Protein AF-A0A850MGI4-F1 (afdb_monomer)

Radius of gyration: 34.17 Å; Cα contacts (8 Å, |Δi|>4): 201; chains: 1; bounding box: 87×39×90 Å

Solvent-accessible surface area (backbone atoms only — not comparable to full-atom values): 11949 Å² total; per-residue (Å²): 116,67,69,61,53,52,54,51,36,53,51,41,40,51,29,16,50,40,19,43,52,28,68,43,88,79,73,54,48,102,85,40,82,44,103,73,51,57,61,44,70,48,78,53,93,94,38,78,42,81,44,64,32,60,83,38,77,61,43,53,51,52,53,64,50,63,45,30,33,45,53,17,12,52,37,28,42,54,23,39,56,34,58,74,69,71,40,58,70,59,22,36,52,37,22,42,51,17,14,50,37,16,46,50,33,38,52,51,50,50,53,51,53,50,50,50,59,71,72,64,52,93,66,73,76,83,58,64,68,31,48,52,38,28,36,57,35,17,52,50,42,29,51,49,31,66,64,62,64,81,59,70,76,72,73,70,70,84,74,68,78,75,68,83,73,72,86,74,82,80,89,76,71,75,76,79,74,80,77,87,55,62,73,40,64,40,94,87,78,65,49,80,41,53,65,84,51,66,48,40,90,86,79,68,49,72,117

Mean predicted aligned error: 15.97 Å

Sequence (207 aa):
MEIHKKTFFTLVLICSILIILSQNFGAQGWFVSDFFDWSTYITQDFRRVWVCWQDSFFGIIVPFLAYFPIIAGVLGVISAFTVFNENEQIAKRTFKIAGLLAVLAFATFLVSGAFFGIISSELALPNLPGGYFCLIPGIIILILGIAIQKPEYAKGHAREDKEYFAIGGEERRPAPAAATGRMMECPNCGKVVSADQLFCEDCGQFF

Structure (mmCIF, N/CA/C/O backbone):
data_AF-A0A850MGI4-F1
#
_entry.id   AF-A0A850MGI4-F1
#
loop_
_atom_site.group_PDB
_atom_site.id
_atom_site.type_symbol
_atom_site.label_atom_id
_atom_site.label_alt_id
_atom_site.label_comp_id
_atom_site.label_asym_id
_atom_site.label_entity_id
_atom_site.label_seq_id
_atom_site.pdbx_PDB_ins_code
_atom_site.Cartn_x
_atom_site.Cartn_y
_atom_site.Cartn_z
_atom_site.occupancy
_atom_site.B_iso_or_equiv
_atom_site.auth_seq_id
_atom_site.auth_comp_id
_atom_site.auth_asym_id
_atom_site.auth_atom_id
_atom_site.pdbx_PDB_model_num
ATOM 1 N N . MET A 1 1 ? -11.964 -10.863 19.990 1.00 59.50 1 MET A N 1
ATOM 2 C CA . MET A 1 1 ? -11.752 -9.663 19.142 1.00 59.50 1 MET A CA 1
ATOM 3 C C . MET A 1 1 ? -10.274 -9.265 19.031 1.00 59.50 1 MET A C 1
ATOM 5 O O . MET A 1 1 ? -9.843 -8.893 17.949 1.00 59.50 1 MET A O 1
ATOM 9 N N . GLU A 1 2 ? -9.476 -9.386 20.097 1.00 69.94 2 GLU A N 1
ATOM 10 C CA . GLU A 1 2 ? -8.042 -9.029 20.098 1.00 69.94 2 GLU A CA 1
ATOM 11 C C . GLU A 1 2 ? -7.166 -9.832 19.119 1.00 69.94 2 GLU A C 1
ATOM 13 O O . GLU A 1 2 ? -6.299 -9.263 18.460 1.00 69.94 2 GLU A O 1
ATOM 18 N N . ILE A 1 3 ? -7.410 -11.141 18.982 1.00 69.75 3 ILE A N 1
ATOM 19 C CA . ILE A 1 3 ? -6.619 -12.022 18.103 1.00 69.75 3 ILE A CA 1
ATOM 20 C C . ILE A 1 3 ? -6.732 -11.572 16.636 1.00 69.75 3 ILE A C 1
ATOM 22 O O . ILE A 1 3 ? -5.720 -11.441 15.955 1.00 69.75 3 ILE A O 1
ATOM 26 N N . HIS A 1 4 ? -7.937 -11.212 16.180 1.00 80.94 4 HIS A N 1
ATOM 27 C CA . HIS A 1 4 ? -8.147 -10.695 14.824 1.00 80.94 4 HIS A CA 1
ATOM 28 C C . HIS A 1 4 ? -7.458 -9.346 14.584 1.00 80.94 4 HIS A C 1
ATOM 30 O O . HIS A 1 4 ? -6.952 -9.124 13.486 1.00 80.94 4 HIS A O 1
ATOM 36 N N . LYS A 1 5 ? -7.373 -8.469 15.599 1.00 80.31 5 LYS A N 1
ATOM 37 C CA . LYS A 1 5 ? -6.643 -7.193 15.487 1.00 80.31 5 LYS A CA 1
ATOM 38 C C . LYS A 1 5 ? -5.143 -7.423 15.281 1.00 80.31 5 LYS A C 1
ATOM 40 O O . LYS A 1 5 ? -4.548 -6.781 14.420 1.00 80.31 5 LYS A O 1
ATOM 45 N N . LYS A 1 6 ? -4.548 -8.369 16.020 1.00 82.62 6 LYS A N 1
ATOM 46 C CA . LYS A 1 6 ? -3.121 -8.715 15.892 1.00 82.62 6 LYS A CA 1
ATOM 47 C C . LYS A 1 6 ? -2.812 -9.306 14.516 1.00 82.62 6 LYS A C 1
ATOM 49 O O . LYS A 1 6 ? -1.915 -8.809 13.846 1.00 82.62 6 LYS A O 1
ATOM 54 N N . THR A 1 7 ? -3.596 -10.283 14.051 1.00 85.00 7 THR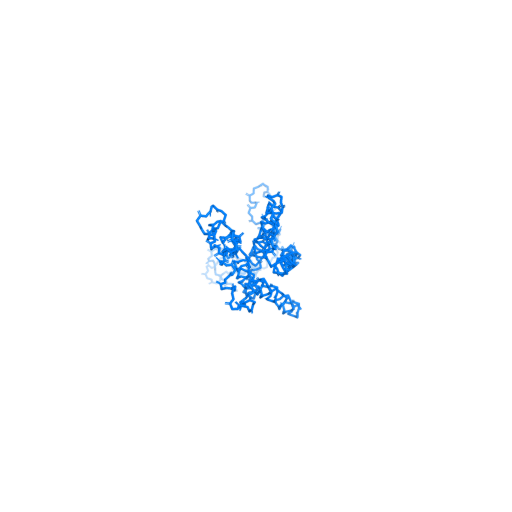 A N 1
ATOM 55 C CA . THR A 1 7 ? -3.411 -10.877 12.714 1.00 85.00 7 THR A CA 1
ATOM 56 C C . THR A 1 7 ? -3.563 -9.840 11.600 1.00 85.00 7 THR A C 1
ATOM 58 O O . THR A 1 7 ? -2.745 -9.806 10.682 1.00 85.00 7 THR A O 1
ATOM 61 N N . PHE A 1 8 ? -4.568 -8.964 11.696 1.00 82.75 8 PHE A N 1
ATOM 62 C CA . PHE A 1 8 ? -4.781 -7.884 10.734 1.00 82.75 8 PHE A CA 1
ATOM 63 C C . PHE A 1 8 ? -3.589 -6.919 10.688 1.00 82.75 8 PHE A C 1
ATOM 65 O O . PHE A 1 8 ? -3.068 -6.632 9.611 1.00 82.75 8 PHE A O 1
ATOM 72 N N . PHE A 1 9 ? -3.117 -6.466 11.854 1.00 85.00 9 PHE A N 1
ATOM 73 C CA . PHE A 1 9 ? -1.952 -5.592 11.959 1.00 85.00 9 PHE A CA 1
ATOM 74 C C . PHE A 1 9 ? -0.701 -6.226 11.345 1.00 85.00 9 PHE A C 1
ATOM 76 O O . PHE A 1 9 ? -0.045 -5.602 10.513 1.00 85.00 9 PHE A O 1
ATOM 83 N N . THR A 1 10 ? -0.393 -7.473 11.714 1.00 86.62 10 THR A N 1
ATOM 84 C CA . THR A 1 10 ? 0.774 -8.192 11.191 1.00 86.62 10 THR A CA 1
ATOM 85 C C . THR A 1 10 ? 0.714 -8.309 9.672 1.00 86.62 10 THR A C 1
ATOM 87 O O . THR A 1 10 ? 1.716 -8.076 9.002 1.00 86.62 10 THR A O 1
ATOM 90 N N . LEU A 1 11 ? -0.459 -8.610 9.114 1.00 87.44 11 LEU A N 1
ATOM 91 C CA . LEU A 1 11 ? -0.624 -8.765 7.673 1.00 87.44 11 LEU A CA 1
ATOM 92 C C . LEU A 1 11 ? -0.432 -7.440 6.924 1.00 87.44 11 LEU A C 1
ATOM 94 O O . LEU A 1 11 ? 0.291 -7.401 5.929 1.00 87.44 11 LEU A O 1
ATOM 98 N N . VAL A 1 12 ? -1.009 -6.347 7.426 1.00 81.50 12 VAL A N 1
ATOM 99 C CA . VAL A 1 12 ? -0.799 -4.999 6.875 1.00 81.50 12 VAL A CA 1
ATOM 100 C C . VAL A 1 12 ? 0.669 -4.583 6.962 1.00 81.50 12 VAL A C 1
ATOM 102 O O . VAL A 1 12 ? 1.206 -4.027 6.002 1.00 81.50 12 VAL A O 1
ATOM 105 N N . LEU A 1 13 ? 1.319 -4.841 8.097 1.00 86.62 13 LEU A N 1
ATOM 106 C CA . LEU A 1 13 ? 2.719 -4.491 8.314 1.00 86.62 13 LEU A CA 1
ATOM 107 C C . LEU A 1 13 ? 3.623 -5.244 7.334 1.00 86.62 13 LEU A C 1
ATOM 109 O O . LEU A 1 13 ? 4.446 -4.621 6.670 1.00 86.62 13 LEU A O 1
ATOM 113 N N . ILE A 1 14 ? 3.417 -6.556 7.182 1.00 87.50 14 ILE A N 1
ATOM 114 C CA . ILE A 1 14 ? 4.136 -7.374 6.199 1.00 87.50 14 ILE A CA 1
ATOM 115 C C . ILE A 1 14 ? 3.894 -6.836 4.788 1.00 87.50 14 ILE A C 1
ATOM 117 O O . ILE A 1 14 ? 4.855 -6.628 4.056 1.00 87.50 14 ILE A O 1
ATOM 121 N N . CYS A 1 15 ? 2.644 -6.545 4.413 1.00 80.19 15 CYS A N 1
ATOM 122 C CA . CYS A 1 15 ? 2.335 -5.984 3.096 1.00 80.19 15 CYS A CA 1
ATOM 123 C C . CYS A 1 15 ? 3.057 -4.652 2.858 1.00 80.19 15 CYS A C 1
ATOM 125 O O . CYS A 1 15 ? 3.620 -4.438 1.791 1.00 80.19 15 CYS A O 1
ATOM 127 N N . SER A 1 16 ? 3.096 -3.782 3.865 1.00 79.06 16 SER A N 1
ATOM 128 C CA . SER A 1 16 ? 3.764 -2.481 3.784 1.00 79.06 16 SER A CA 1
ATOM 129 C C . SER A 1 16 ? 5.282 -2.628 3.653 1.00 79.06 16 SER A C 1
ATOM 131 O O . SER A 1 16 ? 5.896 -1.956 2.829 1.00 79.06 16 SER A O 1
ATOM 133 N N . ILE A 1 17 ? 5.883 -3.552 4.409 1.00 81.62 17 ILE A N 1
ATOM 134 C CA . ILE A 1 17 ? 7.308 -3.887 4.303 1.00 81.62 17 ILE A CA 1
ATOM 135 C C . ILE A 1 17 ? 7.616 -4.465 2.921 1.00 81.62 17 ILE A C 1
ATOM 137 O O . ILE A 1 17 ? 8.595 -4.054 2.314 1.00 81.62 17 ILE A O 1
ATOM 141 N N . LEU A 1 18 ? 6.780 -5.358 2.386 1.00 79.31 18 LEU A N 1
ATOM 142 C CA . LEU A 1 18 ? 6.960 -5.911 1.040 1.00 79.31 18 LEU A CA 1
ATOM 143 C C . LEU A 1 18 ? 6.880 -4.828 -0.044 1.00 79.31 18 LEU A C 1
ATOM 145 O O . LEU A 1 18 ? 7.687 -4.848 -0.969 1.00 79.31 18 LEU A O 1
ATOM 149 N N . ILE A 1 19 ? 5.980 -3.848 0.096 1.00 75.38 19 ILE A N 1
ATOM 150 C CA . ILE A 1 19 ? 5.916 -2.692 -0.813 1.00 75.38 19 ILE A CA 1
ATOM 151 C C . ILE A 1 19 ? 7.205 -1.867 -0.723 1.00 75.38 19 ILE A C 1
ATOM 153 O O . ILE A 1 19 ? 7.747 -1.482 -1.754 1.00 75.38 19 ILE A O 1
ATOM 157 N N . ILE A 1 20 ? 7.739 -1.624 0.477 1.00 77.19 20 ILE A N 1
ATOM 158 C CA . ILE A 1 20 ? 9.005 -0.892 0.649 1.00 77.19 20 ILE A CA 1
ATOM 159 C C . ILE A 1 20 ? 10.176 -1.693 0.059 1.00 77.19 20 ILE A C 1
ATOM 161 O O . ILE A 1 20 ? 10.982 -1.155 -0.695 1.00 77.19 20 ILE A O 1
ATOM 165 N N . LEU A 1 21 ? 10.247 -2.995 0.344 1.00 75.19 21 LEU A N 1
ATOM 166 C CA . LEU A 1 21 ? 11.292 -3.892 -0.151 1.00 75.19 21 LEU A CA 1
ATOM 167 C C . LEU A 1 21 ? 11.189 -4.164 -1.655 1.00 75.19 21 LEU A C 1
ATOM 169 O O . LEU A 1 21 ? 12.190 -4.548 -2.255 1.00 75.19 21 LEU A O 1
ATOM 173 N N . SER A 1 22 ? 10.035 -3.916 -2.286 1.00 68.25 22 SER A N 1
ATOM 174 C CA . SER A 1 22 ? 9.885 -3.976 -3.749 1.00 68.25 22 SER A CA 1
ATOM 175 C C . SER A 1 22 ? 10.847 -3.031 -4.479 1.00 68.25 22 SER A C 1
ATOM 177 O O . SER A 1 22 ? 11.229 -3.297 -5.618 1.00 68.25 22 SER A O 1
ATOM 179 N N . GLN A 1 23 ? 11.299 -1.976 -3.790 1.00 66.69 23 GLN A N 1
ATOM 180 C CA . GLN A 1 23 ? 12.313 -1.034 -4.269 1.00 66.69 23 GLN A CA 1
ATOM 181 C C . GLN A 1 23 ? 13.739 -1.598 -4.219 1.00 66.69 23 GLN A C 1
ATOM 183 O O . GLN A 1 23 ? 14.678 -0.942 -4.648 1.00 66.69 23 GLN A O 1
ATOM 188 N N . ASN A 1 24 ? 13.890 -2.837 -3.745 1.00 57.69 24 ASN A N 1
ATOM 189 C CA . ASN A 1 24 ? 15.056 -3.686 -3.923 1.00 57.69 24 ASN A CA 1
ATOM 190 C C . ASN A 1 24 ? 16.388 -3.020 -3.533 1.00 57.69 24 ASN A C 1
ATOM 192 O O . ASN A 1 24 ? 17.294 -2.888 -4.350 1.00 57.69 24 ASN A O 1
ATOM 196 N N . PHE A 1 25 ? 16.538 -2.672 -2.250 1.00 52.44 25 PHE A N 1
ATOM 197 C CA . PHE A 1 25 ? 17.812 -2.192 -1.687 1.00 52.44 25 PHE A CA 1
ATOM 198 C C . PHE A 1 25 ? 18.980 -3.188 -1.872 1.00 52.44 25 PHE A C 1
ATOM 200 O O . PHE A 1 25 ? 20.133 -2.789 -1.773 1.00 52.44 25 PHE A O 1
ATOM 207 N N . GLY A 1 26 ? 18.700 -4.478 -2.121 1.00 42.41 26 GLY A N 1
ATOM 208 C CA . GLY A 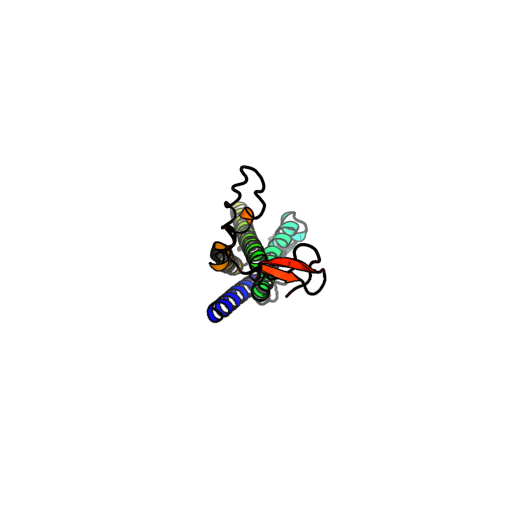1 26 ? 19.700 -5.555 -2.174 1.00 42.41 26 GLY A CA 1
ATOM 209 C C . GLY A 1 26 ? 20.087 -6.058 -3.570 1.00 42.41 26 GLY A C 1
ATOM 210 O O . GLY A 1 26 ? 21.114 -6.717 -3.692 1.00 42.41 26 GLY A O 1
ATOM 211 N N . ALA A 1 27 ? 19.330 -5.744 -4.629 1.00 42.62 27 ALA A N 1
ATOM 212 C CA . ALA A 1 27 ? 19.734 -6.038 -6.014 1.00 42.62 27 ALA A CA 1
ATOM 213 C C . ALA A 1 27 ? 20.575 -4.914 -6.639 1.00 42.62 27 ALA A C 1
ATOM 215 O O . ALA A 1 27 ? 20.622 -4.763 -7.860 1.00 42.62 27 ALA A O 1
ATOM 216 N N . GLN A 1 28 ? 21.262 -4.148 -5.792 1.00 45.84 28 GLN A N 1
ATOM 217 C CA . GLN A 1 28 ? 22.368 -3.281 -6.173 1.00 45.84 28 GLN A CA 1
ATOM 218 C C . GLN A 1 28 ? 23.559 -4.168 -6.568 1.00 45.84 28 GLN A C 1
ATOM 220 O O . GLN A 1 28 ? 24.481 -4.409 -5.790 1.00 45.84 28 GLN A O 1
ATOM 225 N N . GLY A 1 29 ? 23.529 -4.735 -7.776 1.00 40.84 29 GLY A N 1
ATOM 226 C CA . GLY A 1 29 ? 24.752 -5.259 -8.384 1.00 40.84 29 GLY A CA 1
ATOM 227 C C . GLY A 1 29 ? 25.785 -4.131 -8.506 1.00 40.84 29 GLY A C 1
ATOM 228 O O . GLY A 1 29 ? 25.411 -2.963 -8.555 1.00 40.84 29 GLY A O 1
ATOM 229 N N . TRP A 1 30 ? 27.077 -4.459 -8.622 1.00 42.75 30 TRP A N 1
ATOM 230 C CA . TRP A 1 30 ? 28.178 -3.478 -8.749 1.00 42.75 30 TRP A CA 1
ATOM 231 C C . TRP A 1 30 ? 28.028 -2.459 -9.903 1.00 42.75 30 TRP A C 1
ATOM 233 O O . TRP A 1 30 ? 28.817 -1.527 -9.994 1.00 42.75 30 TRP A O 1
ATOM 243 N N . PHE A 1 31 ? 27.029 -2.630 -10.775 1.00 40.16 31 PHE A N 1
ATOM 244 C CA . PHE A 1 31 ? 26.732 -1.777 -11.928 1.00 40.16 31 PHE A CA 1
ATOM 245 C C . PHE A 1 31 ? 25.281 -1.268 -11.976 1.00 40.16 31 PHE A C 1
ATOM 247 O O . PHE A 1 31 ? 24.880 -0.706 -12.987 1.00 40.16 31 PHE A O 1
ATOM 254 N N . VAL A 1 32 ? 24.482 -1.490 -10.927 1.00 40.44 32 VAL A N 1
ATOM 255 C CA . VAL A 1 32 ? 23.119 -0.944 -10.806 1.00 40.44 32 VAL A CA 1
ATOM 256 C C . VAL A 1 32 ? 23.063 -0.162 -9.501 1.00 40.44 32 VAL A C 1
ATOM 258 O O . VAL A 1 32 ? 22.438 -0.562 -8.518 1.00 40.44 32 VAL A O 1
ATOM 261 N N . SER A 1 33 ? 23.813 0.933 -9.472 1.00 36.25 33 SER A N 1
ATOM 262 C CA . SER A 1 33 ? 23.814 1.914 -8.393 1.00 36.25 33 SER A CA 1
ATOM 263 C C . SER A 1 33 ? 22.612 2.838 -8.528 1.00 36.25 33 SER A C 1
ATOM 265 O O . SER A 1 33 ? 22.798 4.021 -8.724 1.00 36.25 33 SER A O 1
ATOM 267 N N . ASP A 1 34 ? 21.409 2.263 -8.462 1.00 42.44 34 ASP A N 1
ATOM 268 C CA . ASP A 1 34 ? 20.121 2.882 -8.124 1.00 42.44 34 ASP A CA 1
ATOM 269 C C . ASP A 1 34 ? 19.003 2.406 -9.060 1.00 42.44 34 ASP A C 1
ATOM 271 O O . ASP A 1 34 ? 19.132 2.360 -10.278 1.00 42.44 34 ASP A O 1
ATOM 275 N N . PHE A 1 35 ? 17.813 2.194 -8.495 1.00 41.47 35 PHE A N 1
ATOM 276 C CA . PHE A 1 35 ? 16.551 2.231 -9.253 1.00 41.47 35 PHE A CA 1
ATOM 277 C C . PHE A 1 35 ? 16.344 3.599 -9.967 1.00 41.47 35 PHE A C 1
ATOM 279 O O . PHE A 1 35 ? 15.447 3.769 -10.790 1.00 41.47 35 PHE A O 1
ATOM 286 N N . PHE A 1 36 ? 17.199 4.575 -9.642 1.00 44.28 36 PHE A N 1
ATOM 287 C CA . PHE A 1 36 ? 17.325 5.925 -10.185 1.00 44.28 36 PHE A CA 1
ATOM 288 C C . PHE A 1 36 ? 18.530 6.118 -11.116 1.00 44.28 36 PHE A C 1
ATOM 290 O O . PHE A 1 36 ? 18.664 7.199 -11.694 1.00 44.28 36 PHE A O 1
ATOM 297 N N . ASP A 1 37 ? 19.361 5.097 -11.324 1.00 48.31 37 ASP A N 1
ATOM 298 C CA . ASP A 1 37 ? 20.461 5.147 -12.283 1.00 48.31 37 ASP A CA 1
ATOM 299 C C . ASP A 1 37 ? 19.928 4.651 -13.624 1.00 48.31 37 ASP A C 1
ATOM 301 O O . ASP A 1 37 ? 20.149 3.527 -14.069 1.00 48.31 37 ASP A O 1
ATOM 305 N N . TRP A 1 38 ? 19.140 5.512 -14.270 1.00 55.16 38 TRP A N 1
ATOM 306 C CA . TRP A 1 38 ? 18.640 5.309 -15.635 1.00 55.16 38 TRP A CA 1
ATOM 307 C C . TRP A 1 38 ? 19.750 5.564 -16.667 1.00 55.16 38 TRP A C 1
ATOM 309 O O . TRP A 1 38 ? 19.492 5.964 -17.805 1.00 55.16 38 TRP A O 1
ATOM 319 N N . SER A 1 39 ? 21.008 5.385 -16.268 1.00 49.56 39 SER A N 1
ATOM 320 C CA . SER A 1 39 ? 22.145 5.411 -17.162 1.00 49.56 39 SER A CA 1
ATOM 321 C C . SER A 1 39 ? 22.185 4.068 -17.895 1.00 49.56 39 SER A C 1
ATOM 323 O O . SER A 1 39 ? 22.554 3.021 -17.371 1.00 49.56 39 SER A O 1
ATOM 325 N N . THR A 1 40 ? 21.718 4.079 -19.141 1.00 54.25 40 THR A N 1
ATOM 326 C CA . THR A 1 40 ? 21.860 2.928 -20.035 1.00 54.25 40 THR A CA 1
ATOM 327 C C . THR A 1 40 ? 23.047 3.168 -20.956 1.00 54.25 40 THR A C 1
ATOM 329 O O . THR A 1 40 ? 23.365 4.308 -21.310 1.00 54.25 40 THR A O 1
ATOM 332 N N . TYR A 1 41 ? 23.734 2.098 -21.338 1.00 57.75 41 TYR A N 1
ATOM 333 C CA . TYR A 1 41 ? 24.750 2.175 -22.375 1.00 57.75 41 TYR A CA 1
ATOM 334 C C . TYR A 1 41 ? 24.093 1.882 -23.717 1.00 57.75 41 TYR A C 1
ATOM 336 O O . TYR A 1 41 ? 23.469 0.839 -23.905 1.00 57.75 41 TYR A O 1
ATOM 344 N N . ILE A 1 42 ? 24.276 2.786 -24.673 1.00 59.12 42 ILE A N 1
ATOM 345 C CA . ILE A 1 42 ? 24.028 2.465 -26.075 1.00 59.12 42 ILE A CA 1
ATOM 346 C C . ILE A 1 42 ? 25.373 2.054 -26.669 1.00 59.12 42 ILE A C 1
ATOM 348 O O . ILE A 1 42 ? 26.380 2.757 -26.531 1.00 59.12 42 ILE A O 1
ATOM 352 N N . THR A 1 43 ? 25.410 0.876 -27.287 1.00 55.28 43 THR A N 1
ATOM 353 C CA . THR A 1 43 ? 26.582 0.432 -28.044 1.00 55.28 43 THR A CA 1
ATOM 354 C C . THR A 1 43 ? 26.531 1.098 -29.409 1.00 55.28 43 THR A C 1
ATOM 356 O O . THR A 1 43 ? 25.723 0.716 -30.251 1.00 55.28 43 THR A O 1
ATOM 359 N N . GLN A 1 44 ? 27.377 2.101 -29.623 1.00 70.44 44 GLN A N 1
ATOM 360 C CA . GLN A 1 44 ? 27.498 2.791 -30.904 1.00 70.44 44 GLN A CA 1
ATOM 361 C C . GLN A 1 44 ? 28.937 2.617 -31.397 1.00 70.44 44 GLN A C 1
ATOM 363 O O . GLN A 1 44 ? 29.884 2.977 -30.699 1.00 70.44 44 GLN A O 1
ATOM 368 N N . ASP A 1 45 ? 29.112 1.981 -32.558 1.00 76.75 45 ASP A N 1
ATOM 369 C CA . ASP A 1 45 ? 30.421 1.736 -33.186 1.00 76.75 45 ASP A CA 1
ATOM 370 C C . ASP A 1 45 ? 31.469 1.099 -32.249 1.00 76.75 45 ASP A C 1
ATOM 372 O O . ASP A 1 45 ? 32.600 1.571 -32.125 1.00 76.75 45 ASP A O 1
ATOM 376 N N . PHE A 1 46 ? 31.088 0.025 -31.546 1.00 80.19 46 PHE A N 1
ATOM 377 C CA . PHE A 1 46 ? 31.925 -0.693 -30.563 1.00 80.19 46 PHE A CA 1
ATOM 378 C C . PHE A 1 46 ? 32.375 0.134 -29.345 1.00 80.19 46 PHE A C 1
ATOM 380 O O . PHE A 1 46 ? 33.091 -0.383 -28.482 1.00 80.19 46 PHE A O 1
ATOM 387 N N . ARG A 1 47 ? 31.929 1.388 -29.210 1.00 66.19 47 ARG A N 1
ATOM 388 C CA . ARG A 1 47 ? 32.080 2.174 -27.983 1.00 66.19 47 ARG A CA 1
ATOM 389 C C . ARG A 1 47 ? 30.790 2.109 -27.178 1.00 66.19 47 ARG A C 1
ATOM 391 O O . ARG A 1 47 ? 29.692 2.268 -27.703 1.00 66.19 47 ARG A O 1
ATOM 398 N N . ARG A 1 48 ? 30.931 1.882 -25.872 1.00 67.44 48 ARG A N 1
ATOM 399 C CA . ARG A 1 48 ? 29.831 2.085 -24.927 1.00 67.44 48 ARG A CA 1
ATOM 400 C C . ARG A 1 48 ? 29.753 3.575 -24.637 1.00 67.44 48 ARG A C 1
ATOM 402 O O . ARG A 1 48 ? 30.674 4.122 -24.031 1.00 67.44 48 ARG A O 1
ATOM 409 N N . VAL A 1 49 ? 28.692 4.218 -25.110 1.00 70.69 49 VAL A N 1
ATOM 410 C CA . VAL A 1 49 ? 28.402 5.617 -24.797 1.00 70.69 49 VAL A CA 1
ATOM 411 C C . VAL A 1 49 ? 27.370 5.632 -23.679 1.00 70.69 49 VAL A C 1
ATOM 413 O O . VAL A 1 49 ? 26.332 4.975 -23.773 1.00 70.69 49 VAL A O 1
ATOM 416 N N . TRP A 1 50 ? 27.685 6.353 -22.607 1.00 62.19 50 TRP A N 1
ATOM 417 C CA . TRP A 1 50 ? 26.754 6.582 -21.512 1.00 62.19 50 TRP A CA 1
ATOM 418 C C . TRP A 1 50 ? 25.670 7.539 -21.982 1.00 62.19 50 TRP A C 1
ATOM 420 O O . TRP A 1 50 ? 25.963 8.681 -22.338 1.00 62.19 50 TRP A O 1
ATOM 430 N N . VAL A 1 51 ? 24.425 7.074 -21.984 1.00 61.47 51 VAL A N 1
ATOM 431 C CA . VAL A 1 51 ? 23.270 7.932 -22.230 1.00 61.47 51 VAL A CA 1
ATOM 432 C C . VAL A 1 51 ? 22.560 8.098 -20.900 1.00 61.47 51 VAL A C 1
ATOM 434 O O . VAL A 1 51 ? 21.922 7.173 -20.395 1.00 61.47 51 VAL A O 1
ATOM 437 N N . CYS A 1 52 ? 22.731 9.274 -20.297 1.00 60.25 52 CYS A N 1
ATOM 438 C CA . CYS A 1 52 ? 22.033 9.607 -19.070 1.00 60.25 52 CYS A CA 1
ATOM 439 C C . CYS A 1 52 ? 20.595 9.985 -19.421 1.00 60.25 52 CYS A C 1
ATOM 441 O O . CYS A 1 52 ? 20.352 11.010 -20.057 1.00 60.25 52 CYS A O 1
ATOM 443 N N . TRP A 1 53 ? 19.628 9.163 -19.015 1.00 60.59 53 TRP A N 1
ATOM 444 C CA . TRP A 1 53 ? 18.222 9.509 -19.212 1.00 60.59 53 TRP A CA 1
ATOM 445 C C . TRP A 1 53 ? 17.758 10.642 -18.294 1.00 60.59 53 TRP A C 1
ATOM 447 O O . TRP A 1 53 ? 16.686 11.178 -18.562 1.00 60.59 53 TRP A O 1
ATOM 457 N N . GLN A 1 54 ? 18.532 11.045 -17.273 1.00 58.03 54 GLN A N 1
ATOM 458 C CA . GLN A 1 54 ? 18.156 12.114 -16.329 1.00 58.03 54 GLN A CA 1
ATOM 459 C C . GLN A 1 54 ? 17.794 13.438 -17.013 1.00 58.03 54 GLN A C 1
ATOM 461 O O . GLN A 1 54 ? 16.919 14.139 -16.517 1.00 58.03 54 GLN A O 1
ATOM 466 N N . ASP A 1 55 ? 18.394 13.746 -18.164 1.00 56.56 55 ASP A N 1
ATOM 467 C CA . ASP A 1 55 ? 18.106 14.986 -18.899 1.00 56.56 55 ASP A CA 1
ATOM 468 C C . ASP A 1 55 ? 16.852 14.885 -19.785 1.00 56.56 55 ASP A C 1
ATOM 470 O O . ASP A 1 55 ? 16.377 15.876 -20.342 1.00 56.56 55 ASP A O 1
ATOM 474 N N . SER A 1 56 ? 16.285 13.685 -19.927 1.00 66.56 56 SER A N 1
ATOM 475 C CA . SER A 1 56 ? 15.029 13.484 -20.641 1.00 66.56 56 SER A 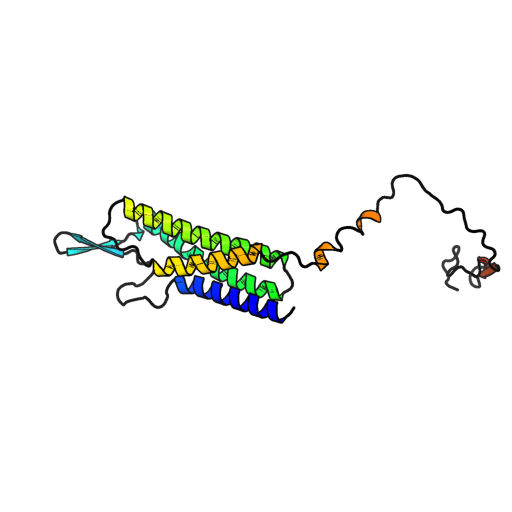CA 1
ATOM 476 C C . SER A 1 56 ? 13.834 13.740 -19.721 1.00 66.56 56 SER A C 1
ATOM 478 O O . SER A 1 56 ? 13.861 13.447 -18.526 1.00 66.56 56 SER A O 1
ATOM 480 N N . PHE A 1 57 ? 12.722 14.197 -20.302 1.00 69.00 57 PHE A N 1
ATOM 481 C CA . PHE A 1 57 ? 11.432 14.319 -19.609 1.00 69.00 57 PHE A CA 1
ATOM 482 C C . PHE A 1 57 ? 11.065 13.049 -18.815 1.00 69.00 57 PHE A C 1
ATOM 484 O O . PHE A 1 57 ? 10.559 13.124 -17.695 1.00 69.00 57 PHE A O 1
ATOM 491 N N . PHE A 1 58 ? 11.385 11.874 -19.366 1.00 63.94 58 PHE A N 1
ATOM 492 C CA . PHE A 1 58 ? 11.139 10.584 -18.728 1.00 63.94 58 PHE A CA 1
ATOM 493 C C . PHE A 1 58 ? 12.072 10.317 -17.543 1.00 63.94 58 PHE A C 1
ATOM 495 O O . PHE A 1 58 ? 11.602 9.846 -16.510 1.00 63.94 58 PHE A O 1
ATOM 502 N N . GLY A 1 59 ? 13.353 10.673 -17.634 1.00 61.88 59 GLY A N 1
ATOM 503 C CA . GLY A 1 59 ? 14.287 10.524 -16.516 1.00 61.88 59 GLY A CA 1
ATOM 504 C C . GLY A 1 59 ? 14.050 11.494 -15.365 1.00 61.88 59 GLY A C 1
ATOM 505 O O . GLY A 1 59 ? 14.603 11.276 -14.298 1.00 61.88 59 GLY A O 1
ATOM 506 N N . ILE A 1 60 ? 13.199 12.509 -15.531 1.00 64.31 60 ILE A N 1
ATOM 507 C CA . ILE A 1 60 ? 12.728 13.354 -14.422 1.00 64.31 60 ILE A CA 1
ATOM 508 C C . ILE A 1 60 ? 11.442 12.777 -13.814 1.00 64.31 60 ILE A C 1
ATOM 510 O O . ILE A 1 60 ? 11.302 12.695 -12.594 1.00 64.31 60 ILE A O 1
ATOM 514 N N . ILE A 1 61 ? 10.489 12.351 -14.647 1.00 69.56 61 ILE A N 1
ATOM 515 C CA . ILE A 1 61 ? 9.149 11.948 -14.192 1.00 69.56 61 ILE A CA 1
ATOM 516 C C . ILE A 1 61 ? 9.114 10.535 -13.612 1.00 69.56 61 ILE A C 1
ATOM 518 O O . ILE A 1 61 ? 8.446 10.299 -12.603 1.00 69.56 61 ILE A O 1
ATOM 522 N N . VAL A 1 62 ? 9.822 9.587 -14.221 1.00 67.44 62 VAL A N 1
ATOM 523 C CA . VAL A 1 62 ? 9.774 8.185 -13.795 1.00 67.44 62 VAL A CA 1
ATOM 524 C C . VAL A 1 62 ? 10.383 7.980 -12.396 1.00 67.44 62 VAL A C 1
ATOM 526 O O . VAL A 1 62 ? 9.769 7.269 -11.599 1.00 67.44 62 VAL A O 1
ATOM 529 N N . PRO A 1 63 ? 11.474 8.671 -12.009 1.00 63.09 63 PRO A N 1
ATOM 530 C CA . PRO A 1 63 ? 11.918 8.757 -10.618 1.00 63.09 63 PRO A CA 1
ATOM 531 C C . PRO A 1 63 ? 10.846 9.203 -9.628 1.00 63.09 63 PRO A C 1
ATOM 533 O O . PRO A 1 63 ? 10.638 8.557 -8.603 1.00 63.09 63 PRO A O 1
ATOM 536 N N . PHE A 1 64 ? 10.118 10.278 -9.935 1.00 67.69 64 PHE A N 1
ATOM 537 C CA . PHE A 1 64 ? 9.036 10.746 -9.069 1.00 67.69 64 PHE A CA 1
ATOM 538 C C . PHE A 1 64 ? 7.971 9.665 -8.861 1.00 67.69 64 PHE A C 1
ATOM 540 O O . PHE A 1 64 ? 7.475 9.478 -7.749 1.00 67.69 64 PHE A O 1
ATOM 547 N N . LEU A 1 65 ? 7.671 8.909 -9.916 1.00 68.19 65 LEU A N 1
ATOM 548 C CA . LEU A 1 65 ? 6.723 7.799 -9.891 1.00 68.19 65 LEU A CA 1
ATOM 549 C C . LEU A 1 65 ? 7.248 6.583 -9.106 1.00 68.19 65 LEU A C 1
ATOM 551 O O . LEU A 1 65 ? 6.467 5.888 -8.454 1.00 68.19 65 LEU A O 1
ATOM 555 N N . ALA A 1 66 ? 8.565 6.372 -9.087 1.00 65.50 66 ALA A N 1
ATOM 556 C CA . ALA A 1 66 ? 9.226 5.329 -8.305 1.00 65.50 66 ALA A CA 1
ATOM 557 C C . ALA A 1 66 ? 9.153 5.551 -6.783 1.00 65.50 66 ALA A C 1
ATOM 559 O O . ALA A 1 66 ? 9.286 4.598 -6.020 1.00 65.50 66 ALA A O 1
ATOM 560 N N . TYR A 1 67 ? 8.877 6.773 -6.311 1.00 74.50 67 TYR A N 1
ATOM 561 C CA . TYR A 1 67 ? 8.668 7.028 -4.878 1.00 74.50 67 TYR A CA 1
ATOM 562 C C . TYR A 1 67 ? 7.264 6.657 -4.387 1.00 74.50 67 TYR A C 1
ATOM 564 O O . TYR A 1 67 ? 7.066 6.494 -3.180 1.00 74.50 67 TYR A O 1
ATOM 572 N N . PHE A 1 68 ? 6.281 6.486 -5.278 1.00 77.75 68 PHE A N 1
ATOM 573 C CA . PHE A 1 68 ? 4.906 6.168 -4.875 1.00 77.75 68 PHE A CA 1
ATOM 574 C C . PHE A 1 68 ? 4.781 4.864 -4.072 1.00 77.75 68 PHE A C 1
ATOM 576 O O . PHE A 1 68 ? 4.054 4.880 -3.079 1.00 77.75 68 PHE A O 1
ATOM 583 N N . PRO A 1 69 ? 5.485 3.764 -4.405 1.00 75.44 69 PRO A N 1
ATOM 584 C CA . PRO A 1 69 ? 5.534 2.569 -3.568 1.00 75.44 69 PRO A CA 1
ATOM 585 C C . PRO A 1 69 ? 6.057 2.857 -2.158 1.00 75.44 69 PRO A C 1
ATOM 587 O O . PRO A 1 69 ? 5.445 2.430 -1.186 1.00 75.44 69 PRO A O 1
ATOM 590 N N . ILE A 1 70 ? 7.131 3.640 -2.011 1.00 78.81 70 ILE A N 1
ATOM 591 C CA . ILE A 1 70 ? 7.679 3.991 -0.689 1.00 78.81 70 ILE A CA 1
ATOM 592 C C . ILE A 1 70 ? 6.647 4.781 0.114 1.00 78.81 70 ILE A C 1
ATOM 594 O O . ILE A 1 70 ? 6.360 4.436 1.260 1.00 78.81 70 ILE A O 1
ATOM 598 N N . ILE A 1 71 ? 6.045 5.801 -0.499 1.00 83.75 71 ILE A N 1
ATOM 599 C CA . ILE A 1 71 ? 5.006 6.619 0.135 1.00 83.75 71 ILE A CA 1
ATOM 600 C C . ILE A 1 71 ? 3.809 5.741 0.532 1.00 83.75 71 ILE A C 1
ATOM 602 O O . ILE A 1 71 ? 3.326 5.834 1.660 1.00 83.75 71 ILE A O 1
ATOM 606 N N . ALA A 1 72 ? 3.360 4.848 -0.353 1.00 79.50 72 ALA A N 1
ATOM 607 C CA . ALA A 1 72 ? 2.269 3.915 -0.084 1.00 79.50 72 ALA A CA 1
ATOM 608 C C . ALA A 1 72 ? 2.607 2.944 1.059 1.00 79.50 72 ALA A C 1
ATOM 610 O O . ALA A 1 72 ? 1.773 2.716 1.934 1.00 79.50 72 ALA A O 1
ATOM 611 N N . GLY A 1 73 ? 3.834 2.421 1.095 1.00 76.75 73 GLY A N 1
ATOM 612 C CA . GLY A 1 73 ? 4.328 1.555 2.161 1.00 76.75 73 GLY A CA 1
ATOM 613 C C . GLY A 1 73 ? 4.393 2.273 3.510 1.00 76.75 73 GLY A C 1
ATOM 614 O O . GLY A 1 73 ? 3.859 1.768 4.495 1.00 76.75 73 GLY A O 1
ATOM 615 N N . VAL A 1 74 ? 4.955 3.484 3.561 1.00 85.00 74 VAL A N 1
ATOM 616 C CA . VAL A 1 74 ? 5.002 4.310 4.783 1.00 85.00 74 VAL A CA 1
ATOM 617 C C . VAL A 1 74 ? 3.592 4.628 5.283 1.00 85.00 74 VAL A C 1
ATOM 619 O O . VAL A 1 74 ? 3.306 4.460 6.469 1.00 85.00 74 VAL A O 1
ATOM 622 N N . LEU A 1 75 ? 2.679 5.016 4.388 1.00 84.00 75 LEU A N 1
ATOM 623 C CA . LEU A 1 75 ? 1.273 5.226 4.740 1.00 84.00 75 LEU A CA 1
ATOM 624 C C . LEU A 1 75 ? 0.609 3.938 5.235 1.00 84.00 75 LEU A C 1
ATOM 626 O O . LEU A 1 75 ? -0.187 3.996 6.172 1.00 84.00 75 LEU A O 1
ATOM 630 N N . GLY A 1 76 ? 0.948 2.782 4.663 1.00 78.81 76 GLY A N 1
ATOM 631 C CA . GLY A 1 76 ? 0.501 1.471 5.133 1.00 78.81 76 GLY A CA 1
ATOM 632 C C . GLY A 1 76 ? 0.958 1.174 6.565 1.00 78.81 76 GLY A C 1
ATOM 633 O O . GLY A 1 76 ? 0.136 0.781 7.396 1.00 78.81 76 GLY A O 1
ATOM 634 N N . VAL A 1 77 ? 2.222 1.465 6.894 1.00 83.44 77 VAL A N 1
ATOM 635 C CA . VAL A 1 77 ? 2.762 1.337 8.259 1.00 83.44 77 VAL A CA 1
ATOM 636 C C . VAL A 1 77 ? 2.036 2.276 9.222 1.00 83.44 77 VAL A C 1
ATOM 638 O O . VAL A 1 77 ? 1.534 1.822 10.250 1.00 83.44 77 VAL A O 1
ATOM 641 N N . ILE A 1 78 ? 1.915 3.565 8.882 1.00 86.56 78 ILE A N 1
ATOM 642 C CA . ILE A 1 78 ? 1.190 4.548 9.706 1.00 86.56 78 ILE A CA 1
ATOM 643 C C . ILE A 1 78 ? -0.247 4.071 9.946 1.00 86.56 78 ILE A C 1
ATOM 645 O O . ILE A 1 78 ? -0.721 4.070 11.082 1.00 86.56 78 ILE A O 1
ATOM 649 N N . SER A 1 79 ? -0.921 3.592 8.896 1.00 78.31 79 SER A N 1
ATOM 650 C CA . SER A 1 79 ? -2.279 3.046 8.987 1.00 78.31 79 SER A CA 1
ATOM 651 C C . SER A 1 79 ? -2.347 1.871 9.960 1.00 78.31 79 SER A C 1
ATOM 653 O O . SER A 1 79 ? -3.243 1.832 10.803 1.00 78.31 79 SER A O 1
ATOM 655 N N . ALA A 1 80 ? -1.380 0.950 9.900 1.00 78.81 80 ALA A N 1
ATOM 656 C CA . ALA A 1 80 ? -1.293 -0.189 10.808 1.00 78.81 80 ALA A CA 1
ATOM 657 C C . ALA A 1 80 ? -1.233 0.264 12.277 1.00 78.81 80 ALA A C 1
ATOM 659 O O . ALA A 1 80 ? -1.969 -0.260 13.111 1.00 78.81 80 ALA A O 1
ATOM 660 N N . PHE A 1 81 ? -0.430 1.284 12.590 1.00 84.00 81 PHE A N 1
ATOM 661 C CA . PHE A 1 81 ? -0.354 1.838 13.946 1.00 84.00 81 PHE A CA 1
ATOM 662 C C . PHE A 1 81 ? -1.632 2.578 14.361 1.00 84.00 81 PHE A C 1
ATOM 664 O O . PHE A 1 81 ? -2.060 2.455 15.508 1.00 84.00 81 PHE A O 1
ATOM 671 N N . THR A 1 82 ? -2.305 3.284 13.444 1.00 82.69 82 THR A N 1
ATOM 672 C CA . THR A 1 82 ? -3.575 3.964 13.771 1.00 82.69 82 THR A CA 1
ATOM 673 C C . THR A 1 82 ? -4.706 3.007 14.152 1.00 82.69 82 THR A C 1
ATOM 675 O O . THR A 1 82 ? -5.598 3.408 14.897 1.00 82.69 82 THR A O 1
ATOM 678 N N . VAL A 1 83 ? -4.653 1.737 13.726 1.00 78.62 83 VAL A N 1
ATOM 679 C CA . VAL A 1 83 ? -5.612 0.698 14.153 1.00 78.62 83 VAL A CA 1
ATOM 680 C C . VAL A 1 83 ? -5.551 0.455 15.667 1.00 78.62 83 VAL A C 1
ATOM 682 O O . VAL A 1 83 ? -6.567 0.097 16.265 1.00 78.62 83 VAL A O 1
ATOM 685 N N . PHE A 1 84 ? -4.397 0.679 16.306 1.00 77.62 84 PHE A N 1
ATOM 686 C CA . PHE A 1 84 ? -4.251 0.533 17.757 1.00 77.62 84 PHE A CA 1
ATOM 687 C C . PHE A 1 84 ? -4.761 1.739 18.552 1.00 77.62 84 PHE A C 1
ATOM 689 O O . PHE A 1 84 ? -5.205 1.557 19.678 1.00 77.62 84 PHE A O 1
ATOM 696 N N . ASN A 1 85 ? -4.786 2.935 17.960 1.00 81.38 85 ASN A N 1
ATOM 697 C CA . ASN A 1 85 ? -5.266 4.163 18.612 1.00 81.38 85 ASN A CA 1
ATOM 698 C C . ASN A 1 85 ? -6.800 4.324 18.581 1.00 81.38 85 ASN A C 1
ATOM 700 O O . ASN A 1 85 ? -7.301 5.437 18.706 1.00 81.38 85 ASN A O 1
ATOM 704 N N . GLU A 1 86 ? -7.547 3.242 18.337 1.00 76.50 86 GLU A N 1
ATOM 705 C CA . GLU A 1 86 ? -9.022 3.198 18.257 1.00 76.50 86 GLU A CA 1
ATOM 706 C C . GLU A 1 86 ? -9.667 4.140 17.218 1.00 76.50 86 GLU A C 1
ATOM 708 O O . GLU A 1 86 ? -10.889 4.188 17.077 1.00 76.50 86 GLU A O 1
ATOM 713 N N . ASN A 1 87 ? -8.867 4.833 16.404 1.00 82.44 87 ASN A N 1
ATOM 714 C CA . ASN A 1 87 ? -9.356 5.761 15.394 1.00 82.44 87 ASN A CA 1
ATOM 715 C C . ASN A 1 87 ? -9.611 5.056 14.055 1.00 82.44 87 ASN A C 1
ATOM 717 O O . ASN A 1 87 ? -8.905 5.231 13.056 1.00 82.44 87 ASN A O 1
ATOM 721 N N . GLU A 1 88 ? -10.657 4.233 14.043 1.00 80.00 88 GLU A N 1
ATOM 722 C CA . GLU A 1 88 ? -11.009 3.373 12.912 1.00 80.00 88 GLU A CA 1
ATOM 723 C C . GLU A 1 88 ? -11.312 4.162 11.623 1.00 80.00 88 GLU A C 1
ATOM 725 O O . GLU A 1 88 ? -11.007 3.707 10.518 1.00 80.00 88 GLU A O 1
ATOM 730 N N . GLN A 1 89 ? -11.889 5.364 11.740 1.00 83.75 89 GLN A N 1
ATOM 731 C CA . GLN A 1 89 ? -12.181 6.204 10.575 1.00 83.75 89 GLN A CA 1
ATOM 732 C C . GLN A 1 89 ? -10.908 6.685 9.878 1.00 83.75 89 GLN A C 1
ATOM 734 O O . GLN A 1 89 ? -10.850 6.660 8.644 1.00 83.75 89 GLN A O 1
ATOM 739 N N . ILE A 1 90 ? -9.900 7.102 10.651 1.00 85.25 90 ILE A N 1
ATOM 740 C CA . ILE A 1 90 ? -8.603 7.499 10.099 1.00 85.25 90 ILE A CA 1
ATOM 741 C C . ILE A 1 90 ? -7.936 6.286 9.456 1.00 85.25 90 ILE A C 1
ATOM 743 O O . ILE A 1 90 ? -7.588 6.365 8.282 1.00 85.25 90 ILE A O 1
ATOM 747 N N . ALA A 1 91 ? -7.876 5.144 10.149 1.00 80.31 91 ALA A N 1
ATOM 748 C CA . ALA A 1 91 ? -7.276 3.923 9.607 1.00 80.31 91 ALA A CA 1
ATOM 749 C C . ALA A 1 91 ? -7.893 3.523 8.252 1.00 80.31 91 ALA A C 1
ATOM 751 O O . ALA A 1 91 ? -7.170 3.271 7.290 1.00 80.31 91 ALA A O 1
ATOM 752 N N . LYS A 1 92 ? -9.229 3.551 8.122 1.00 82.56 92 LYS A N 1
ATOM 753 C CA . LYS A 1 92 ? -9.919 3.260 6.849 1.00 82.56 92 LYS A CA 1
ATOM 754 C C . LYS A 1 92 ? -9.543 4.219 5.728 1.00 82.56 92 LYS A C 1
ATOM 756 O O . LYS A 1 92 ? -9.344 3.779 4.596 1.00 82.56 92 LYS A O 1
ATOM 761 N N . ARG A 1 93 ? -9.504 5.527 6.006 1.00 86.81 93 ARG A N 1
ATOM 762 C CA . ARG A 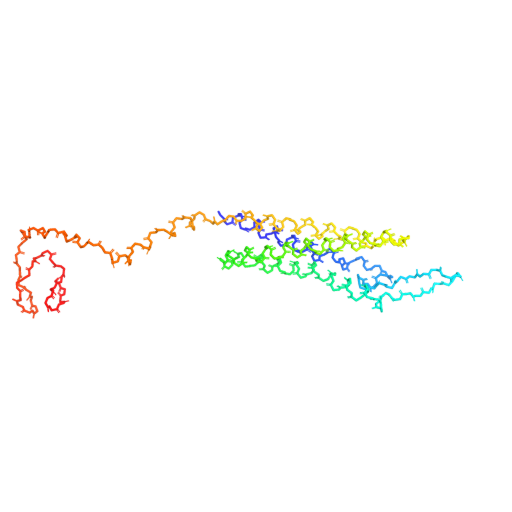1 93 ? -9.133 6.527 4.993 1.00 86.81 93 ARG A CA 1
ATOM 763 C C . ARG A 1 93 ? -7.691 6.321 4.554 1.00 86.81 93 ARG A C 1
ATOM 765 O O . ARG A 1 93 ? -7.442 6.252 3.353 1.00 86.81 93 ARG A O 1
ATOM 772 N N . THR A 1 94 ? -6.778 6.148 5.503 1.00 84.12 94 THR A N 1
ATOM 773 C CA . THR A 1 94 ? -5.356 5.976 5.207 1.00 84.12 94 THR A CA 1
ATOM 774 C C . THR A 1 94 ? -5.092 4.665 4.459 1.00 84.12 94 THR A C 1
ATOM 776 O O . THR A 1 94 ? -4.360 4.693 3.476 1.00 84.12 94 THR A O 1
ATOM 779 N N . PHE A 1 95 ? -5.783 3.560 4.782 1.00 80.81 95 PHE A N 1
ATOM 780 C CA . PHE A 1 95 ? -5.695 2.312 4.005 1.00 80.81 95 PHE A CA 1
ATOM 781 C C . PHE A 1 95 ? -6.169 2.458 2.563 1.00 80.81 95 PHE A C 1
ATOM 783 O O . PHE A 1 95 ? -5.513 1.963 1.649 1.00 80.81 95 PHE A O 1
ATOM 790 N N . LYS A 1 96 ? -7.291 3.151 2.342 1.00 83.00 96 LYS A N 1
ATOM 791 C CA . LYS A 1 96 ? -7.794 3.405 0.985 1.00 83.00 96 LYS A CA 1
ATOM 792 C C . LYS A 1 96 ? -6.816 4.253 0.179 1.00 83.00 96 LYS A C 1
ATOM 794 O O . LYS A 1 96 ? -6.570 3.936 -0.978 1.00 83.00 96 LYS A O 1
ATOM 799 N N . ILE A 1 97 ? -6.250 5.293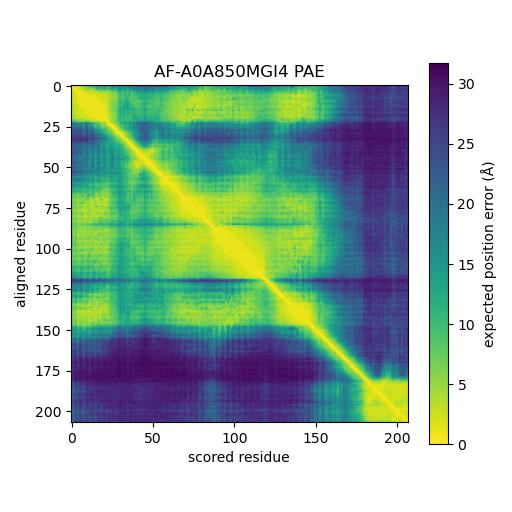 0.793 1.00 86.69 97 ILE A N 1
ATOM 800 C CA . ILE A 1 97 ? -5.253 6.159 0.152 1.00 86.69 97 ILE A CA 1
ATOM 801 C C . ILE A 1 97 ? -3.980 5.363 -0.161 1.00 86.69 97 ILE A C 1
ATOM 803 O O . ILE A 1 97 ? -3.517 5.401 -1.295 1.00 86.69 97 ILE A O 1
ATOM 807 N N . ALA A 1 98 ? -3.451 4.596 0.798 1.00 80.12 98 ALA A N 1
ATOM 808 C CA . ALA A 1 98 ? -2.255 3.774 0.611 1.00 80.12 98 ALA A CA 1
ATOM 809 C C . ALA A 1 98 ? -2.446 2.718 -0.491 1.00 80.12 98 ALA A C 1
ATOM 811 O O . ALA A 1 98 ? -1.618 2.605 -1.392 1.00 80.12 98 ALA A O 1
ATOM 812 N N . GLY A 1 99 ? -3.569 1.991 -0.464 1.00 76.62 99 GLY A N 1
ATOM 813 C CA . GLY A 1 99 ? -3.912 1.007 -1.491 1.00 76.62 99 GLY A CA 1
ATOM 814 C C . GLY A 1 99 ? -4.085 1.638 -2.876 1.00 76.62 99 GLY A C 1
ATOM 815 O O . GLY A 1 99 ? -3.550 1.121 -3.854 1.00 76.62 99 GLY A O 1
ATOM 816 N N . LEU A 1 100 ? -4.768 2.785 -2.970 1.00 86.00 100 LEU A N 1
ATOM 817 C CA . LEU A 1 100 ? -4.934 3.514 -4.232 1.00 86.00 100 LEU A CA 1
ATOM 818 C C . LEU A 1 100 ? -3.589 3.997 -4.789 1.00 86.00 100 LEU A C 1
ATOM 820 O O . LEU A 1 100 ? -3.340 3.839 -5.981 1.00 86.00 100 LEU A O 1
ATOM 824 N N . LEU A 1 101 ? -2.713 4.545 -3.941 1.00 82.62 101 LEU A N 1
ATOM 825 C CA . LEU A 1 101 ? -1.371 4.973 -4.344 1.00 82.62 101 LEU A CA 1
ATOM 826 C C . LEU A 1 101 ? -0.528 3.798 -4.848 1.00 82.62 101 LEU A C 1
ATOM 828 O O . LEU A 1 101 ? 0.140 3.942 -5.867 1.00 82.62 101 LEU A O 1
ATOM 832 N N . ALA A 1 102 ? -0.600 2.630 -4.201 1.00 75.69 102 ALA A N 1
ATOM 833 C CA . ALA A 1 102 ? 0.097 1.428 -4.663 1.00 75.69 102 ALA A CA 1
ATOM 834 C C . ALA A 1 102 ? -0.419 0.942 -6.033 1.00 75.69 102 ALA A C 1
ATOM 836 O O . ALA A 1 102 ? 0.375 0.570 -6.899 1.00 75.69 102 ALA A O 1
ATOM 837 N N . VAL A 1 103 ? -1.738 0.987 -6.262 1.00 80.56 103 VAL A N 1
ATOM 838 C CA . VAL A 1 103 ? -2.342 0.640 -7.561 1.00 80.56 103 VAL A CA 1
ATOM 839 C C . VAL A 1 103 ? -1.947 1.647 -8.641 1.00 80.56 103 VAL A C 1
ATOM 841 O O . VAL A 1 103 ? -1.578 1.237 -9.738 1.00 80.56 103 VAL A O 1
ATOM 844 N N . LEU A 1 104 ? -1.979 2.949 -8.341 1.00 83.88 104 LEU A N 1
ATOM 845 C CA . LEU A 1 104 ? -1.545 3.996 -9.271 1.00 83.88 104 LEU A CA 1
ATOM 846 C C . LEU A 1 104 ? -0.058 3.868 -9.613 1.00 83.88 104 LEU A C 1
ATOM 848 O O . LEU A 1 104 ? 0.303 3.992 -10.783 1.00 83.88 104 LEU A O 1
ATOM 852 N N . ALA A 1 105 ? 0.792 3.561 -8.630 1.00 78.19 105 ALA A N 1
ATOM 853 C CA . ALA A 1 105 ? 2.213 3.304 -8.852 1.00 78.19 105 ALA A CA 1
ATOM 854 C C . ALA A 1 105 ? 2.417 2.155 -9.846 1.00 78.19 105 ALA A C 1
ATOM 856 O O . ALA A 1 105 ? 3.139 2.297 -10.833 1.00 78.19 105 ALA A O 1
ATOM 857 N N . PHE A 1 106 ? 1.718 1.038 -9.634 1.00 78.88 106 PHE A N 1
ATOM 858 C CA . PHE A 1 106 ? 1.800 -0.112 -10.525 1.00 78.88 106 PHE A CA 1
ATOM 859 C C . PHE A 1 106 ? 1.218 0.164 -11.916 1.00 78.88 106 PHE A C 1
ATOM 861 O O . PHE A 1 106 ? 1.825 -0.204 -12.918 1.00 78.88 106 PHE A O 1
ATOM 868 N N . ALA A 1 107 ? 0.065 0.832 -12.002 1.00 84.00 107 ALA A N 1
ATOM 869 C CA . ALA A 1 107 ? -0.529 1.210 -13.281 1.00 84.00 107 ALA A CA 1
ATOM 870 C C . ALA A 1 107 ? 0.429 2.099 -14.082 1.00 84.00 107 ALA A C 1
ATOM 872 O O . ALA A 1 107 ? 0.620 1.888 -15.277 1.00 84.00 107 ALA A O 1
ATOM 873 N N . THR A 1 108 ? 1.089 3.043 -13.412 1.00 79.00 108 THR A N 1
ATOM 874 C CA . THR A 1 108 ? 2.063 3.915 -14.065 1.00 79.00 108 THR A CA 1
ATOM 875 C C . THR A 1 108 ? 3.306 3.146 -14.510 1.00 79.00 108 THR A C 1
ATOM 877 O O . THR A 1 108 ? 3.786 3.365 -15.622 1.00 79.00 108 THR A O 1
ATOM 880 N N . PHE A 1 109 ? 3.786 2.194 -13.704 1.00 74.12 109 PHE A N 1
ATOM 881 C CA . PHE A 1 109 ? 4.845 1.263 -14.104 1.00 74.12 109 PHE A CA 1
ATOM 882 C C . PHE A 1 109 ? 4.461 0.459 -15.358 1.00 74.12 109 PHE A C 1
ATOM 884 O O . PHE A 1 109 ? 5.246 0.403 -16.303 1.00 74.12 109 PHE A O 1
ATOM 891 N N . LEU A 1 110 ? 3.243 -0.094 -15.421 1.00 78.25 110 LEU A N 1
ATOM 892 C CA . LEU A 1 110 ? 2.759 -0.837 -16.590 1.00 78.25 110 LEU A CA 1
ATOM 893 C C . LEU A 1 110 ? 2.636 0.032 -17.840 1.00 78.25 110 LEU A C 1
ATOM 895 O O . LEU A 1 110 ? 3.064 -0.391 -18.910 1.00 78.25 110 LEU A O 1
ATOM 899 N N . VAL A 1 111 ? 2.060 1.231 -17.721 1.00 81.69 111 VAL A N 1
ATOM 900 C CA . VAL A 1 111 ? 1.917 2.160 -18.853 1.00 81.69 111 VAL A CA 1
ATOM 901 C C . VAL A 1 111 ? 3.289 2.571 -19.372 1.00 81.69 111 VAL A C 1
ATOM 903 O O . VAL A 1 111 ? 3.508 2.563 -20.580 1.00 81.69 111 VAL A O 1
ATOM 906 N N . SER A 1 112 ? 4.225 2.861 -18.466 1.00 72.88 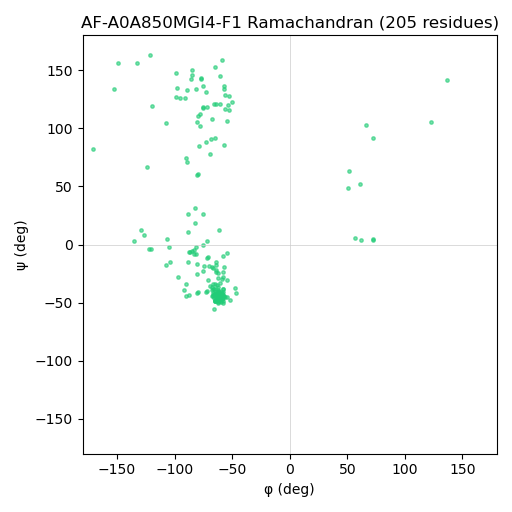112 SER A N 1
ATOM 907 C CA . SER A 1 112 ? 5.603 3.199 -18.832 1.00 72.88 112 SER A CA 1
ATOM 908 C C . SER A 1 112 ? 6.271 2.019 -19.538 1.00 72.88 112 SER A C 1
ATOM 910 O O . SER A 1 112 ? 6.811 2.180 -20.628 1.00 72.88 112 SER A O 1
ATOM 912 N N . GLY A 1 113 ? 6.159 0.811 -18.979 1.00 68.81 113 GLY A N 1
ATOM 913 C CA . GLY A 1 113 ? 6.692 -0.408 -19.582 1.00 68.81 113 GLY A CA 1
ATOM 914 C C . GLY A 1 113 ? 6.103 -0.720 -20.961 1.00 68.81 113 GLY A C 1
ATOM 915 O O . GLY A 1 113 ? 6.842 -1.045 -21.887 1.00 68.81 113 GLY A O 1
ATOM 916 N N . ALA A 1 114 ? 4.787 -0.567 -21.127 1.00 74.88 114 ALA A N 1
ATOM 917 C CA . ALA A 1 114 ? 4.108 -0.753 -22.407 1.00 74.88 114 ALA A CA 1
ATOM 918 C C . ALA A 1 114 ? 4.552 0.289 -23.441 1.00 74.88 114 ALA A C 1
ATOM 920 O O . ALA A 1 114 ? 4.812 -0.058 -24.589 1.00 74.88 114 ALA A O 1
ATOM 921 N N . PHE A 1 115 ? 4.688 1.552 -23.031 1.00 76.56 115 PHE A N 1
ATOM 922 C CA . PHE A 1 115 ? 5.176 2.629 -23.888 1.00 76.56 115 PHE A CA 1
ATOM 923 C C . PHE A 1 115 ? 6.609 2.366 -24.375 1.00 76.56 115 PHE A C 1
ATOM 925 O O . PHE A 1 115 ? 6.863 2.450 -25.577 1.00 76.56 115 PHE A O 1
ATOM 932 N N . PHE A 1 116 ? 7.520 1.958 -23.483 1.00 66.88 116 PHE A N 1
ATOM 933 C CA . PHE A 1 116 ? 8.884 1.563 -23.860 1.00 66.88 116 PHE A CA 1
ATOM 934 C C . PHE A 1 116 ? 8.915 0.327 -24.771 1.00 66.88 116 PHE A C 1
ATOM 936 O O . PHE A 1 116 ? 9.735 0.265 -25.689 1.00 66.88 116 PHE A O 1
ATOM 943 N N . GLY A 1 117 ? 7.991 -0.620 -24.574 1.00 66.38 117 GLY A N 1
ATOM 944 C CA . GLY A 1 117 ? 7.815 -1.763 -25.471 1.00 66.38 117 GLY A CA 1
ATOM 945 C C . GLY A 1 117 ? 7.345 -1.365 -26.876 1.00 66.38 117 GLY A C 1
ATOM 946 O O . GLY A 1 117 ? 7.822 -1.927 -27.859 1.00 66.38 117 GLY A O 1
ATOM 947 N N . ILE A 1 118 ? 6.452 -0.373 -26.989 1.00 75.81 118 ILE A N 1
ATOM 948 C CA . ILE A 1 118 ? 5.920 0.120 -28.275 1.00 75.81 118 ILE A CA 1
ATOM 949 C C . ILE A 1 118 ? 6.965 0.926 -29.050 1.00 75.81 118 ILE A C 1
ATOM 951 O O . ILE A 1 118 ? 7.065 0.779 -30.266 1.00 75.81 118 ILE A O 1
ATOM 955 N N . ILE A 1 119 ? 7.750 1.766 -28.368 1.00 72.88 119 ILE A N 1
ATOM 956 C CA . ILE A 1 119 ? 8.744 2.650 -29.009 1.00 72.88 119 ILE A CA 1
ATOM 957 C C . ILE A 1 119 ? 9.963 1.885 -29.549 1.00 72.88 119 ILE A C 1
ATOM 959 O O . ILE A 1 119 ? 10.837 2.479 -30.170 1.00 72.88 119 ILE A O 1
ATOM 963 N N . SER A 1 120 ? 9.956 0.553 -29.447 1.00 57.62 120 SER A N 1
ATOM 964 C CA . SER A 1 120 ? 11.034 -0.333 -29.864 1.00 57.62 120 SER A CA 1
ATOM 965 C C . SER A 1 120 ? 12.271 -0.130 -29.009 1.00 57.62 120 SER A C 1
ATOM 967 O O . SER A 1 120 ? 13.078 0.775 -29.218 1.00 57.62 120 SER A O 1
ATOM 969 N N . SER A 1 121 ? 12.477 -1.056 -28.085 1.00 45.53 121 SER A N 1
ATOM 970 C CA . SER A 1 121 ? 13.806 -1.264 -27.553 1.00 45.53 121 SER A CA 1
ATOM 971 C C . SER A 1 121 ? 13.984 -2.692 -27.075 1.00 45.53 121 SER A C 1
ATOM 973 O O . SER A 1 121 ? 13.190 -3.216 -26.304 1.00 45.53 121 SER A O 1
ATOM 975 N N . GLU A 1 122 ? 15.108 -3.285 -27.450 1.00 55.59 122 GLU A N 1
ATOM 976 C CA . GLU A 1 122 ? 15.715 -4.412 -26.741 1.00 55.59 122 GLU A CA 1
ATOM 977 C C . GLU A 1 122 ? 16.107 -4.053 -25.286 1.00 55.59 122 GLU A C 1
ATOM 979 O O . GLU A 1 122 ? 16.838 -4.793 -24.632 1.00 55.59 122 GLU A O 1
ATOM 984 N N . LEU A 1 123 ? 15.649 -2.909 -24.755 1.00 54.34 123 LEU A N 1
ATOM 985 C CA . LEU A 1 123 ? 15.830 -2.541 -23.364 1.00 54.34 123 LEU A CA 1
ATOM 986 C C . LEU A 1 123 ? 14.999 -3.505 -22.522 1.00 54.34 123 LEU A C 1
ATOM 988 O O . LEU A 1 123 ? 13.769 -3.454 -22.484 1.00 54.34 123 LEU A O 1
ATOM 992 N N . ALA A 1 124 ? 15.705 -4.401 -21.839 1.00 55.28 124 ALA A N 1
ATOM 993 C CA . ALA A 1 124 ? 15.123 -5.248 -20.820 1.00 55.28 124 ALA A CA 1
ATOM 994 C C . ALA A 1 124 ? 14.333 -4.372 -19.840 1.00 55.28 124 ALA A C 1
ATOM 996 O O . ALA A 1 124 ? 14.890 -3.447 -19.249 1.00 55.28 124 ALA A O 1
ATOM 997 N N . LEU A 1 125 ? 13.039 -4.661 -19.682 1.00 56.62 125 LEU A N 1
ATOM 998 C CA . LEU A 1 125 ? 12.195 -3.997 -18.694 1.00 56.62 125 LEU A CA 1
ATOM 999 C C . LEU A 1 125 ? 12.866 -4.102 -17.318 1.00 56.62 125 LEU A C 1
ATOM 1001 O O . LEU A 1 125 ? 13.012 -5.219 -16.801 1.00 56.62 125 LEU A O 1
ATOM 1005 N N . PRO A 1 126 ? 13.276 -2.978 -16.710 1.00 57.81 126 PRO A N 1
ATOM 1006 C CA . PRO A 1 126 ? 13.923 -3.028 -15.417 1.00 57.81 126 PRO A CA 1
ATOM 1007 C C . PRO A 1 126 ? 12.920 -3.533 -14.372 1.00 57.81 126 PRO A C 1
ATOM 1009 O O . PRO A 1 126 ? 11.865 -2.945 -14.144 1.00 57.81 126 PRO A O 1
ATOM 1012 N N . ASN A 1 127 ? 13.272 -4.651 -13.733 1.00 61.34 127 ASN A N 1
ATOM 1013 C CA . ASN A 1 127 ? 12.686 -5.134 -12.482 1.00 61.34 127 ASN A CA 1
ATOM 1014 C C . ASN A 1 127 ? 11.165 -5.444 -12.496 1.00 61.34 127 ASN A C 1
ATOM 1016 O O . ASN A 1 127 ? 10.429 -5.038 -11.595 1.00 61.34 127 ASN A O 1
ATOM 1020 N N . LEU A 1 128 ? 10.694 -6.253 -13.460 1.00 62.59 128 LEU A N 1
ATOM 1021 C CA . LEU A 1 128 ? 9.341 -6.855 -13.438 1.00 62.59 128 LEU A CA 1
ATOM 1022 C C . LEU A 1 128 ? 8.953 -7.494 -12.081 1.00 62.59 128 LEU A C 1
ATOM 1024 O O . LEU A 1 128 ? 7.817 -7.296 -11.642 1.00 62.59 128 LEU A O 1
ATOM 1028 N N . PRO A 1 129 ? 9.852 -8.230 -11.387 1.00 64.00 129 PRO A N 1
ATOM 1029 C CA . PRO A 1 129 ? 9.557 -8.791 -10.071 1.00 64.00 129 PRO A CA 1
ATOM 1030 C C . PRO A 1 129 ? 9.159 -7.722 -9.046 1.00 64.00 129 PRO A C 1
ATOM 1032 O O . PRO A 1 129 ? 8.167 -7.903 -8.339 1.00 64.00 129 PRO A O 1
ATOM 1035 N N . GLY A 1 130 ? 9.862 -6.582 -9.011 1.00 62.44 130 GLY A N 1
ATOM 1036 C CA . GLY A 1 130 ? 9.542 -5.452 -8.130 1.00 62.44 130 GLY A CA 1
ATOM 1037 C C . GLY A 1 130 ? 8.123 -4.912 -8.335 1.00 62.44 130 GLY A C 1
ATOM 1038 O O . GLY A 1 130 ? 7.418 -4.638 -7.363 1.00 62.44 130 GLY A O 1
ATOM 1039 N N . GLY A 1 131 ? 7.644 -4.867 -9.583 1.00 63.12 131 GLY A N 1
ATOM 1040 C CA . GLY A 1 131 ? 6.264 -4.478 -9.895 1.00 63.12 131 GLY A CA 1
ATOM 1041 C C . GLY A 1 131 ? 5.217 -5.365 -9.205 1.00 63.12 131 GLY A C 1
ATOM 1042 O O . GLY A 1 131 ? 4.271 -4.855 -8.599 1.00 63.12 131 GLY A O 1
ATOM 1043 N N . TYR A 1 132 ? 5.405 -6.689 -9.215 1.00 68.69 132 TYR A N 1
ATOM 1044 C CA . TYR A 1 132 ? 4.489 -7.62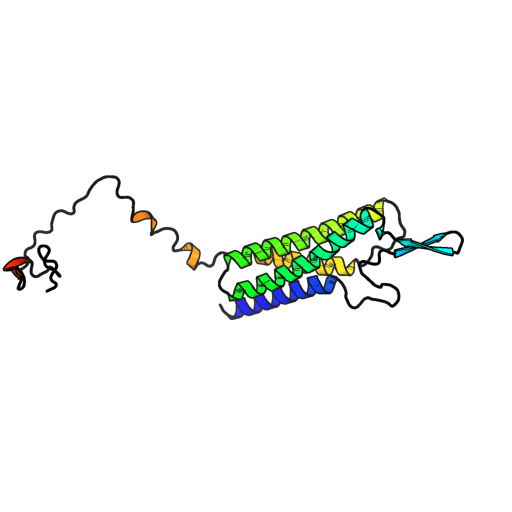5 -8.547 1.00 68.69 132 TYR A CA 1
ATOM 1045 C C . TYR A 1 132 ? 4.520 -7.506 -7.018 1.00 68.69 132 TYR A C 1
ATOM 1047 O O . TYR A 1 132 ? 3.466 -7.598 -6.379 1.00 68.69 132 TYR A O 1
ATOM 1055 N N . PHE A 1 133 ? 5.697 -7.245 -6.436 1.00 69.94 133 PHE A N 1
ATOM 1056 C CA . PHE A 1 133 ? 5.853 -7.006 -4.996 1.00 69.94 133 PHE A CA 1
ATOM 1057 C C . PHE A 1 133 ? 5.188 -5.707 -4.518 1.00 69.94 133 PHE A C 1
ATOM 1059 O O . PHE A 1 133 ? 4.875 -5.594 -3.337 1.00 69.94 133 PHE A O 1
ATOM 1066 N N . CYS A 1 134 ? 4.910 -4.751 -5.409 1.00 73.06 134 CYS A N 1
ATOM 1067 C CA . CYS A 1 134 ? 4.101 -3.575 -5.087 1.00 73.06 134 CYS A CA 1
ATOM 1068 C C . CYS A 1 134 ? 2.596 -3.834 -5.288 1.00 73.06 134 CYS A C 1
ATOM 1070 O O . CYS A 1 134 ? 1.779 -3.465 -4.441 1.00 73.06 134 CYS A O 1
ATOM 1072 N N . LEU A 1 135 ? 2.216 -4.494 -6.391 1.00 74.88 135 LEU A N 1
ATOM 1073 C CA . LEU A 1 135 ? 0.811 -4.706 -6.755 1.00 74.88 135 LEU A CA 1
ATOM 1074 C C . LEU A 1 135 ? 0.071 -5.602 -5.762 1.00 74.88 135 LEU A C 1
ATOM 1076 O O . LEU A 1 135 ? -0.982 -5.214 -5.258 1.00 74.88 135 LEU A O 1
ATOM 1080 N N . ILE A 1 136 ? 0.582 -6.815 -5.523 1.00 79.19 136 ILE A N 1
ATOM 1081 C CA . ILE A 1 136 ? -0.154 -7.834 -4.762 1.00 79.19 136 ILE A CA 1
ATOM 1082 C C . ILE A 1 136 ? -0.418 -7.338 -3.332 1.00 79.19 136 ILE A C 1
ATOM 1084 O O . ILE A 1 136 ? -1.580 -7.338 -2.916 1.00 79.19 136 ILE A O 1
ATOM 1088 N N . PRO A 1 137 ? 0.582 -6.818 -2.592 1.00 77.00 137 PRO A N 1
ATOM 1089 C CA . PRO A 1 137 ? 0.331 -6.263 -1.267 1.00 77.00 137 PRO A CA 1
ATOM 1090 C C . PRO A 1 137 ? -0.524 -4.990 -1.299 1.00 77.00 137 PRO A C 1
ATOM 1092 O O . PRO A 1 137 ? -1.344 -4.792 -0.405 1.00 77.00 137 PRO A O 1
ATOM 1095 N N . GLY A 1 138 ? -0.393 -4.150 -2.333 1.00 75.88 138 GLY A N 1
ATOM 1096 C CA . GLY A 1 138 ? -1.226 -2.957 -2.512 1.00 75.88 138 GLY A CA 1
ATOM 1097 C C . GLY A 1 138 ? -2.713 -3.287 -2.681 1.00 75.88 138 GLY A C 1
ATOM 1098 O O . GLY A 1 138 ? -3.560 -2.693 -2.010 1.00 75.88 138 GLY A O 1
ATOM 1099 N N . ILE A 1 139 ? -3.035 -4.284 -3.513 1.00 80.19 139 ILE A N 1
ATOM 1100 C CA . ILE A 1 139 ? -4.402 -4.796 -3.693 1.00 80.19 139 ILE A CA 1
ATOM 1101 C C . ILE A 1 139 ? -4.923 -5.397 -2.386 1.00 80.19 139 ILE A C 1
ATOM 1103 O O . ILE A 1 139 ? -6.062 -5.126 -2.010 1.00 80.19 139 ILE A O 1
ATOM 1107 N N . ILE A 1 140 ? -4.102 -6.168 -1.667 1.00 83.94 140 ILE A N 1
ATOM 1108 C CA . ILE A 1 140 ? -4.488 -6.733 -0.368 1.00 83.94 140 ILE A CA 1
ATOM 1109 C C . ILE A 1 140 ? -4.837 -5.610 0.617 1.00 83.94 140 ILE A C 1
ATOM 1111 O O . ILE A 1 140 ? -5.920 -5.635 1.196 1.00 83.94 140 ILE A O 1
ATOM 1115 N N . ILE A 1 141 ? -3.985 -4.588 0.759 1.00 79.38 141 ILE A N 1
ATOM 1116 C CA . ILE A 1 141 ? -4.251 -3.426 1.625 1.00 79.38 141 ILE A CA 1
ATOM 1117 C C . ILE A 1 141 ? -5.546 -2.709 1.214 1.00 79.38 141 ILE A C 1
ATOM 1119 O O . ILE A 1 141 ? -6.339 -2.330 2.079 1.00 79.38 141 ILE A O 1
ATOM 1123 N N . LEU A 1 142 ? -5.800 -2.559 -0.089 1.00 80.81 142 LEU A N 1
ATOM 1124 C CA . LEU A 1 142 ? -7.025 -1.942 -0.597 1.00 80.81 142 LEU A CA 1
ATOM 1125 C C . LEU A 1 142 ? -8.274 -2.766 -0.245 1.00 80.81 142 LEU A C 1
ATOM 1127 O O . LEU A 1 142 ? -9.244 -2.212 0.279 1.00 80.81 142 LEU A O 1
ATOM 1131 N N . ILE A 1 143 ? -8.247 -4.080 -0.494 1.00 82.44 143 ILE A N 1
ATOM 1132 C CA . ILE A 1 143 ? -9.346 -4.999 -0.166 1.00 82.44 143 ILE A CA 1
ATOM 1133 C C . ILE A 1 143 ? -9.615 -4.966 1.336 1.00 82.44 143 ILE A C 1
ATOM 1135 O O . ILE A 1 143 ? -10.769 -4.831 1.738 1.00 82.44 143 ILE A O 1
ATOM 1139 N N . LEU A 1 144 ? -8.571 -5.009 2.166 1.00 81.25 144 LEU A N 1
ATOM 1140 C CA . LEU A 1 144 ? -8.697 -4.872 3.616 1.00 81.25 144 LEU A CA 1
ATOM 1141 C C . LEU A 1 144 ? -9.341 -3.535 3.994 1.00 81.25 144 LEU A C 1
ATOM 1143 O O . LEU A 1 144 ? -10.301 -3.519 4.758 1.00 81.25 144 LEU A O 1
ATOM 1147 N N . GLY A 1 145 ? -8.893 -2.421 3.410 1.00 75.75 145 GLY A N 1
ATOM 1148 C CA . GLY A 1 145 ? -9.473 -1.096 3.646 1.00 75.75 145 GLY A CA 1
ATOM 1149 C C . GLY A 1 145 ? -10.963 -0.988 3.289 1.00 75.75 145 GLY A C 1
ATOM 1150 O O . GLY A 1 145 ? -11.691 -0.208 3.911 1.00 75.75 145 GLY A O 1
ATOM 1151 N N . ILE A 1 146 ? -11.435 -1.768 2.311 1.00 81.50 146 ILE A N 1
ATOM 1152 C CA . ILE A 1 146 ? -12.858 -1.879 1.946 1.00 81.50 146 ILE A CA 1
ATOM 1153 C C . ILE A 1 146 ? -13.596 -2.835 2.896 1.00 81.50 146 ILE A C 1
ATOM 1155 O O . ILE A 1 146 ? -14.715 -2.538 3.317 1.00 81.50 146 ILE A O 1
ATOM 1159 N N . ALA A 1 147 ? -12.972 -3.962 3.239 1.00 81.38 147 ALA A N 1
ATOM 1160 C CA . ALA A 1 147 ? -13.566 -5.046 4.013 1.00 81.38 147 ALA A CA 1
ATOM 1161 C C . ALA A 1 147 ? -13.720 -4.736 5.509 1.00 81.38 147 ALA A C 1
ATOM 1163 O O . ALA A 1 147 ? -14.531 -5.390 6.167 1.00 81.38 147 ALA A O 1
ATOM 1164 N N . ILE A 1 148 ? -13.003 -3.742 6.058 1.00 78.00 148 ILE A N 1
ATOM 1165 C CA . ILE A 1 148 ? -13.256 -3.264 7.425 1.00 78.00 148 ILE A CA 1
ATOM 1166 C C . ILE A 1 148 ? -14.662 -2.638 7.461 1.00 78.00 148 ILE A C 1
ATOM 1168 O O . ILE A 1 148 ? -14.870 -1.446 7.194 1.00 78.00 148 ILE A O 1
ATOM 1172 N N . GLN A 1 149 ? -15.663 -3.447 7.801 1.00 70.69 149 GLN A N 1
ATOM 1173 C CA . GLN A 1 149 ? -17.015 -2.971 8.062 1.00 70.69 149 GLN A CA 1
ATOM 1174 C C . GLN A 1 149 ? -17.015 -2.065 9.293 1.00 70.69 149 GLN A C 1
ATOM 1176 O O . GLN A 1 149 ? -16.150 -2.171 10.157 1.00 70.69 149 GLN A O 1
ATOM 1181 N N . LYS A 1 150 ? -17.964 -1.121 9.366 1.00 60.31 150 LYS A N 1
ATOM 1182 C CA . LYS A 1 150 ? -18.210 -0.426 10.636 1.00 60.31 150 LYS A CA 1
ATOM 1183 C C . LYS A 1 150 ? -18.551 -1.492 11.683 1.00 60.31 150 LYS A C 1
ATOM 1185 O O . LYS A 1 150 ? -19.373 -2.359 11.367 1.00 60.31 150 LYS A O 1
ATOM 1190 N N . PRO A 1 151 ? -17.964 -1.440 12.880 1.00 60.25 151 PRO A N 1
ATOM 1191 C CA . PRO A 1 151 ? -18.282 -2.387 13.924 1.00 60.25 151 PRO A CA 1
ATOM 1192 C C . PRO A 1 151 ? -19.767 -2.267 14.263 1.00 60.25 151 PRO A C 1
ATOM 1194 O O . PRO A 1 151 ? -20.350 -1.184 14.178 1.00 60.25 151 PRO A O 1
ATOM 1197 N N . GLU A 1 152 ? -20.400 -3.391 14.593 1.00 57.22 152 GLU A N 1
ATOM 1198 C CA . GLU A 1 152 ? -21.855 -3.457 14.783 1.00 57.22 152 GLU A CA 1
ATOM 1199 C C . GLU A 1 152 ? -22.368 -2.494 15.858 1.00 57.22 152 GLU A C 1
ATOM 1201 O O . GLU A 1 152 ? -23.463 -1.959 15.707 1.00 57.22 152 GLU A O 1
ATOM 1206 N N . TYR A 1 153 ? -21.551 -2.149 16.859 1.00 55.88 153 TYR A N 1
ATOM 1207 C CA . TYR A 1 153 ? -21.909 -1.143 17.866 1.00 55.88 153 TYR A CA 1
ATOM 1208 C C . TYR A 1 153 ? -22.148 0.260 17.273 1.00 55.88 153 TYR A C 1
ATOM 1210 O O . TYR A 1 153 ? -22.921 1.042 17.817 1.00 55.88 153 TYR A O 1
ATOM 1218 N N . ALA A 1 154 ? -21.560 0.581 16.116 1.00 54.22 154 ALA A N 1
ATOM 1219 C CA . ALA A 1 154 ? -21.808 1.837 15.404 1.00 54.22 154 ALA A CA 1
ATOM 1220 C C . ALA A 1 154 ? -23.093 1.810 14.551 1.00 54.22 154 ALA A C 1
ATOM 1222 O O . ALA A 1 154 ? -23.483 2.844 14.004 1.00 54.22 154 ALA A O 1
ATOM 1223 N N . LYS A 1 155 ? -23.743 0.646 14.400 1.00 58.75 155 LYS A N 1
ATOM 1224 C CA . LYS A 1 155 ? -25.030 0.505 13.698 1.00 58.75 155 LYS A CA 1
ATOM 1225 C C . LYS A 1 155 ? -26.237 0.706 14.631 1.00 58.75 155 LYS A C 1
ATOM 1227 O O . LYS A 1 155 ? -27.327 0.928 14.119 1.00 58.75 155 LYS A O 1
ATOM 1232 N N . GLY A 1 156 ? -26.043 0.677 15.956 1.00 53.97 156 GLY A N 1
ATOM 1233 C CA . GLY A 1 156 ? -27.129 0.731 16.948 1.00 53.97 156 GLY A CA 1
ATOM 1234 C C . GLY A 1 156 ? -27.442 2.104 17.558 1.00 53.97 156 GLY A C 1
ATOM 1235 O O . GLY A 1 156 ? -28.586 2.343 17.909 1.00 53.97 156 GLY A O 1
ATOM 1236 N N . HIS A 1 157 ? -26.483 3.033 17.647 1.00 52.97 157 HIS A N 1
ATOM 1237 C CA . HIS A 1 157 ? -26.671 4.265 18.444 1.00 52.97 157 HIS A CA 1
ATOM 1238 C C . HIS A 1 157 ? -26.884 5.554 17.639 1.00 52.97 157 HIS A C 1
ATOM 1240 O O . HIS A 1 157 ? -26.965 6.633 18.203 1.00 52.97 157 HIS A O 1
ATOM 1246 N N . ALA A 1 158 ? -26.988 5.485 16.310 1.00 50.38 158 ALA A N 1
ATOM 1247 C CA . ALA A 1 158 ? -27.121 6.691 15.485 1.00 50.38 158 ALA A CA 1
ATOM 1248 C C . ALA A 1 158 ? -28.576 7.157 15.269 1.00 50.38 158 ALA A C 1
ATOM 1250 O O . ALA A 1 158 ? -28.804 7.996 14.391 1.00 50.38 158 ALA A O 1
ATOM 1251 N N . ARG A 1 159 ? -29.569 6.607 15.990 1.00 51.62 159 ARG A N 1
ATOM 1252 C CA . ARG A 1 159 ? -30.983 6.878 15.679 1.00 51.62 159 ARG A CA 1
ATOM 1253 C C . ARG A 1 159 ? -31.951 7.188 16.822 1.00 51.62 159 ARG A C 1
ATOM 1255 O O . ARG A 1 159 ? -33.097 7.442 16.483 1.00 51.62 159 ARG A O 1
ATOM 1262 N N . GLU A 1 160 ? -31.542 7.278 18.085 1.00 53.53 160 GLU A N 1
ATOM 1263 C CA . GLU A 1 160 ? -32.499 7.631 19.161 1.00 53.53 160 GLU A CA 1
ATOM 1264 C C . GLU A 1 160 ? -32.319 9.052 19.725 1.00 53.53 160 GLU A C 1
ATOM 1266 O O . GLU A 1 160 ? -33.265 9.646 20.229 1.00 53.53 160 GLU A O 1
ATOM 1271 N N . ASP A 1 161 ? -31.175 9.699 19.505 1.00 51.03 161 ASP A N 1
ATOM 1272 C CA . ASP A 1 161 ? -30.894 10.994 20.144 1.00 51.03 161 ASP A CA 1
ATOM 1273 C C . ASP A 1 161 ? -31.482 12.201 19.385 1.00 51.03 161 ASP A C 1
ATOM 1275 O O . ASP A 1 161 ? -31.404 13.339 19.849 1.00 51.03 161 ASP A O 1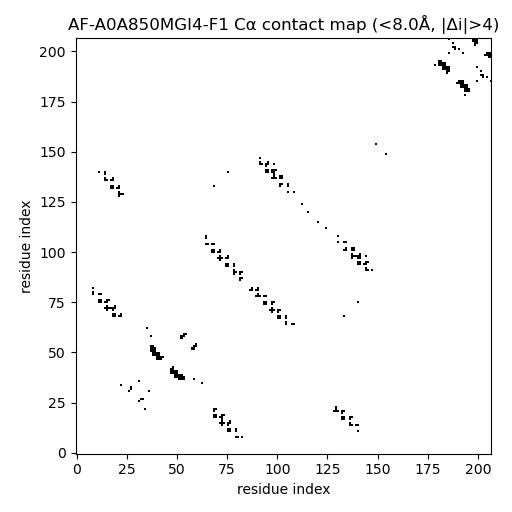
ATOM 1279 N N . LYS A 1 162 ? -32.075 11.991 18.199 1.00 50.41 162 LYS A N 1
ATOM 1280 C CA . LYS A 1 162 ? -32.722 13.078 17.437 1.00 50.41 162 LYS A CA 1
ATOM 1281 C C . LYS A 1 162 ? -34.153 13.379 17.881 1.00 50.41 162 LYS A C 1
ATOM 1283 O O . LYS A 1 162 ? -34.717 14.357 17.396 1.00 50.41 162 LYS A O 1
ATOM 1288 N N . GLU A 1 163 ? -34.720 12.616 18.812 1.00 52.59 163 GLU A N 1
ATOM 1289 C CA . GLU A 1 163 ? -36.070 12.887 19.326 1.00 52.59 163 GLU A CA 1
ATOM 1290 C C . GLU A 1 163 ? -36.106 13.864 20.514 1.00 52.59 163 GLU A C 1
ATOM 1292 O O . GLU A 1 163 ? -37.177 14.351 20.859 1.00 52.59 163 GLU A O 1
ATOM 1297 N N . TYR A 1 164 ? -34.964 14.284 21.072 1.00 52.44 164 TYR A N 1
ATOM 1298 C CA . TYR A 1 164 ? -34.959 15.206 22.221 1.00 52.44 164 TYR A CA 1
ATOM 1299 C C . TYR A 1 164 ? -35.128 16.701 21.884 1.00 52.44 164 TYR A C 1
ATOM 1301 O O . TYR A 1 164 ? -35.227 17.514 22.799 1.00 52.44 164 TYR A O 1
ATOM 1309 N N . PHE A 1 165 ? -35.217 17.089 20.605 1.00 52.56 165 PHE A N 1
ATOM 1310 C CA . PHE A 1 165 ? -35.394 18.501 20.214 1.00 52.56 165 PHE A CA 1
ATOM 1311 C C . PHE A 1 165 ? -36.539 18.777 19.230 1.00 52.56 165 PHE A C 1
ATOM 1313 O O . PHE A 1 165 ? -36.659 19.897 18.735 1.00 52.56 165 PHE A O 1
ATOM 1320 N N . ALA A 1 166 ? -37.441 17.822 18.990 1.00 53.25 166 ALA A N 1
ATOM 1321 C CA . ALA A 1 166 ? -38.698 18.108 18.298 1.00 53.25 166 ALA A CA 1
ATOM 1322 C C . ALA A 1 166 ? -39.737 18.709 19.269 1.00 53.25 166 ALA A C 1
ATOM 1324 O O . ALA A 1 166 ? -40.816 18.162 19.470 1.00 53.25 166 ALA A O 1
ATOM 1325 N N . ILE A 1 167 ? -39.421 19.858 19.878 1.00 56.88 167 ILE A N 1
ATOM 1326 C CA . ILE A 1 167 ? -40.441 20.730 20.478 1.00 56.88 167 ILE A CA 1
ATOM 1327 C C . ILE A 1 167 ? -41.071 21.499 19.315 1.00 56.88 167 ILE A C 1
ATOM 1329 O O . ILE A 1 167 ? -40.636 22.588 18.946 1.00 56.88 167 ILE A O 1
ATOM 1333 N N . GLY A 1 168 ? -42.052 20.878 18.672 1.00 58.66 168 GLY A N 1
ATOM 1334 C CA . GLY A 1 168 ? -42.756 21.461 17.540 1.00 58.66 168 GLY A CA 1
ATOM 1335 C C . GLY A 1 168 ? -43.963 20.625 17.149 1.00 58.66 168 GLY A C 1
ATOM 1336 O O . GLY A 1 168 ? -43.880 19.844 16.210 1.00 58.66 168 GLY A O 1
ATOM 1337 N N . GLY A 1 169 ? -45.079 20.823 17.857 1.00 57.44 169 GLY A N 1
ATOM 1338 C CA . GLY A 1 169 ? -46.407 20.369 17.435 1.00 57.44 169 GLY A CA 1
ATOM 1339 C C . GLY A 1 169 ? -47.111 19.453 18.437 1.00 57.44 169 GLY A C 1
ATOM 1340 O O . GLY A 1 169 ? -46.795 18.278 18.527 1.00 57.44 169 GLY A O 1
ATOM 1341 N N . GLU A 1 170 ? -48.105 20.020 19.124 1.00 54.19 170 GLU A N 1
ATOM 1342 C CA . GLU A 1 170 ? -49.106 19.381 19.997 1.00 54.19 170 GLU A CA 1
ATOM 1343 C C . GLU A 1 170 ? -48.642 18.857 21.367 1.00 54.19 170 GLU A C 1
ATOM 1345 O O . GLU A 1 170 ? -48.291 17.702 21.597 1.00 54.19 170 GLU A O 1
ATOM 1350 N N . GLU A 1 171 ? -48.772 19.770 22.329 1.00 52.88 171 GLU A N 1
ATOM 1351 C CA . GLU A 1 171 ? -48.742 19.580 23.773 1.00 52.88 171 GLU A CA 1
ATOM 1352 C C . GLU A 1 171 ? -49.825 18.570 24.223 1.00 52.88 171 GLU A C 1
ATOM 1354 O O . GLU A 1 171 ? -50.922 18.940 24.642 1.00 52.88 171 GLU A O 1
ATOM 1359 N N . ARG A 1 172 ? -49.531 17.263 24.187 1.00 56.97 172 ARG A N 1
ATOM 1360 C CA . ARG A 1 172 ? -50.234 16.302 25.054 1.00 56.97 172 ARG A CA 1
ATOM 1361 C C . ARG A 1 172 ? -49.732 16.498 26.480 1.00 56.97 172 ARG A C 1
ATOM 1363 O O . ARG A 1 172 ? -48.807 15.814 26.910 1.00 56.97 172 ARG A O 1
ATOM 1370 N N . ARG A 1 173 ? -50.359 17.406 27.234 1.00 56.00 173 ARG A N 1
ATOM 1371 C CA . ARG A 1 173 ? -50.299 17.326 28.701 1.00 56.00 173 ARG A CA 1
ATOM 1372 C C . ARG A 1 173 ? -50.910 15.988 29.116 1.00 56.00 173 ARG A C 1
ATOM 1374 O O . ARG A 1 173 ? -52.082 15.758 28.804 1.00 56.00 173 ARG A O 1
ATOM 1381 N N . PRO A 1 174 ? -50.177 15.106 29.816 1.00 56.84 174 PRO A N 1
ATOM 1382 C CA . PRO A 1 174 ? -50.826 14.045 30.565 1.00 56.84 174 PRO A CA 1
ATOM 1383 C C . PRO A 1 174 ? -51.805 14.723 31.525 1.00 56.84 174 PRO A C 1
ATOM 1385 O O . PRO A 1 174 ? -51.430 15.673 32.217 1.00 56.84 174 PRO A O 1
ATOM 1388 N N . ALA A 1 175 ? -53.066 14.287 31.533 1.00 56.06 175 ALA A N 1
ATOM 1389 C CA . ALA A 1 175 ? -54.008 14.727 32.552 1.00 56.06 175 ALA A CA 1
ATOM 1390 C C . ALA A 1 175 ? -53.354 14.475 33.922 1.00 56.06 175 ALA A C 1
ATOM 1392 O O . ALA A 1 175 ? -52.860 13.361 34.130 1.00 56.06 175 ALA A O 1
ATOM 1393 N N . PRO A 1 176 ? -53.275 15.479 34.817 1.00 54.06 176 PRO A N 1
ATOM 1394 C CA . PRO A 1 176 ? -52.625 15.298 36.103 1.00 54.06 176 PRO A CA 1
ATOM 1395 C C . PRO A 1 176 ? -53.313 14.133 36.806 1.00 54.06 176 PRO A C 1
ATOM 1397 O O . PRO A 1 176 ? -54.520 14.171 37.056 1.00 54.06 176 PRO A O 1
ATOM 1400 N N . ALA A 1 177 ? -52.549 13.069 37.054 1.00 54.75 177 ALA A N 1
ATOM 1401 C CA . ALA A 1 177 ? -52.996 11.973 37.888 1.00 54.75 177 ALA A CA 1
ATOM 1402 C C . ALA A 1 177 ? -53.431 12.598 39.213 1.00 54.75 177 ALA A C 1
ATOM 1404 O O . ALA A 1 177 ? -52.646 13.302 39.848 1.00 54.75 177 ALA A O 1
ATOM 1405 N N . ALA A 1 178 ? -54.702 12.421 39.570 1.00 51.28 178 ALA A N 1
ATOM 1406 C CA . ALA A 1 178 ? -55.247 12.937 40.810 1.00 51.28 178 ALA A CA 1
ATOM 1407 C C . ALA A 1 178 ? -54.375 12.424 41.962 1.00 51.28 178 ALA A C 1
ATOM 1409 O O . ALA A 1 178 ? -54.393 11.238 42.285 1.00 51.28 178 ALA A O 1
ATOM 1410 N N . ALA A 1 179 ? -53.562 13.318 42.525 1.00 55.09 179 ALA A N 1
ATOM 1411 C CA . ALA A 1 179 ? -52.679 13.028 43.634 1.00 55.09 179 ALA A CA 1
ATOM 1412 C C . ALA A 1 179 ? -53.538 12.773 44.876 1.00 55.09 179 ALA A C 1
ATOM 1414 O O . ALA A 1 179 ? -53.879 13.684 45.623 1.00 55.09 179 ALA A O 1
ATOM 1415 N N . THR A 1 180 ? -53.901 11.514 45.097 1.00 52.25 180 THR A N 1
ATOM 1416 C CA . THR A 1 180 ? -54.425 11.009 46.373 1.00 52.25 180 THR A CA 1
ATOM 1417 C C . THR A 1 180 ? -53.286 10.690 47.351 1.00 52.25 180 THR A C 1
ATOM 1419 O O . THR A 1 180 ? -53.385 9.756 48.144 1.00 52.25 180 THR A O 1
ATOM 1422 N N . GLY A 1 181 ? -52.177 11.429 47.266 1.00 60.78 181 GLY A N 1
ATOM 1423 C CA . GLY A 1 181 ? -51.041 11.331 48.177 1.00 60.78 181 GLY A CA 1
ATOM 1424 C C . GLY A 1 181 ? -51.278 12.181 49.424 1.00 60.78 181 GLY A C 1
ATOM 1425 O O . GLY A 1 181 ? -51.928 13.227 49.367 1.00 60.78 181 GLY A O 1
ATOM 1426 N N . ARG A 1 182 ? -50.779 11.727 50.579 1.00 74.06 182 ARG A N 1
ATOM 1427 C CA . ARG A 1 182 ? -50.791 12.526 51.816 1.00 74.06 182 ARG A CA 1
ATOM 1428 C C . ARG A 1 182 ? -50.065 13.849 51.566 1.00 74.06 182 ARG A C 1
ATOM 1430 O O . ARG A 1 182 ? -48.997 13.857 50.966 1.00 74.06 182 ARG A O 1
ATOM 1437 N N . MET A 1 183 ? -50.630 14.952 52.041 1.00 84.94 183 MET A N 1
ATOM 1438 C CA . MET A 1 183 ? -49.961 16.251 52.000 1.00 84.94 183 MET A CA 1
ATOM 1439 C C . MET A 1 183 ? -49.058 16.416 53.226 1.00 84.94 183 MET A C 1
ATOM 1441 O O . MET A 1 183 ? -49.422 15.980 54.321 1.00 84.94 183 MET A O 1
ATOM 1445 N N . MET A 1 184 ? -47.900 17.045 53.046 1.00 87.06 184 MET A N 1
ATOM 1446 C CA . MET A 1 184 ? -46.975 17.408 54.122 1.00 87.06 184 MET A CA 1
ATOM 1447 C C . MET A 1 184 ? -46.522 18.861 53.970 1.00 87.06 184 MET A C 1
ATOM 1449 O O . MET A 1 184 ? -46.554 19.414 52.876 1.00 87.06 184 MET A O 1
ATOM 1453 N N . GLU A 1 185 ? -46.095 19.494 55.057 1.00 91.69 185 GLU A N 1
ATOM 1454 C CA . GLU A 1 185 ? -45.531 20.845 55.013 1.00 91.69 185 GLU A CA 1
ATOM 1455 C C . GLU A 1 185 ? -44.018 20.788 54.793 1.00 91.69 185 GLU A C 1
ATOM 1457 O O . GLU A 1 185 ? -43.299 20.036 55.452 1.00 91.69 185 GLU A O 1
ATOM 1462 N N . CYS A 1 186 ? -43.522 21.601 53.863 1.00 89.88 186 CYS A N 1
ATOM 1463 C CA . CYS A 1 186 ? -42.098 21.760 53.620 1.00 89.88 186 CYS A CA 1
ATOM 1464 C C . CYS A 1 186 ? -41.418 22.363 54.864 1.00 89.88 186 CYS A C 1
ATOM 1466 O O . CYS A 1 186 ? -41.744 23.498 55.217 1.00 89.88 186 CYS A O 1
ATOM 1468 N N . PRO A 1 187 ? -40.420 21.704 55.488 1.00 88.31 187 PRO A N 1
ATOM 1469 C CA . PRO A 1 187 ? -39.755 22.232 56.681 1.00 88.31 187 PRO A CA 1
ATOM 1470 C C . PRO A 1 187 ? -38.983 23.536 56.439 1.00 88.31 187 PRO A C 1
ATOM 1472 O O . PRO A 1 187 ? -38.662 24.232 57.395 1.00 88.31 187 PRO A O 1
ATOM 1475 N N . ASN A 1 188 ? -38.672 23.874 55.181 1.00 91.38 188 ASN A N 1
ATOM 1476 C CA . ASN A 1 188 ? -37.900 25.073 54.854 1.00 91.38 188 ASN A CA 1
ATOM 1477 C C . ASN A 1 188 ? -38.776 26.309 54.582 1.00 91.38 188 ASN A C 1
ATOM 1479 O O . ASN A 1 188 ? -38.421 27.411 54.983 1.00 91.38 188 ASN A O 1
ATOM 1483 N N . CYS A 1 189 ? -39.917 26.156 53.898 1.00 93.00 189 CYS A N 1
ATOM 1484 C CA . CYS A 1 189 ? -40.772 27.298 53.529 1.00 93.00 189 CYS A CA 1
ATOM 1485 C C . CYS A 1 189 ? -42.205 27.235 54.076 1.00 93.00 189 CYS A C 1
ATOM 1487 O O . CYS A 1 189 ? -42.971 28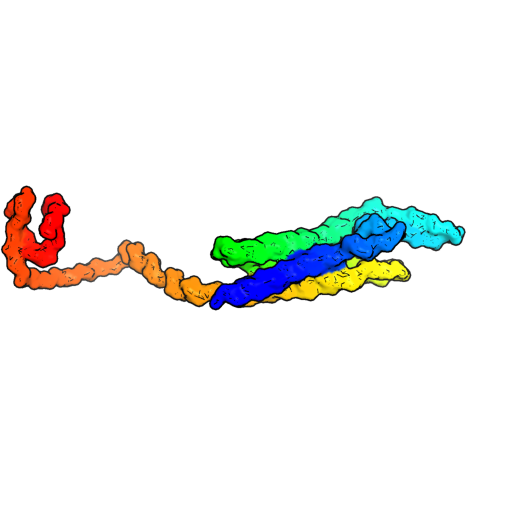.171 53.864 1.00 93.00 189 CYS A O 1
ATOM 1489 N N . GLY A 1 190 ? -42.582 26.146 54.752 1.00 89.81 190 GLY A N 1
ATOM 1490 C CA . GLY A 1 190 ? -43.908 25.958 55.347 1.00 89.81 190 GLY A CA 1
ATOM 1491 C C . GLY A 1 190 ? -45.035 25.698 54.346 1.00 89.81 190 GLY A C 1
ATOM 1492 O O . GLY A 1 190 ? -46.194 25.617 54.741 1.00 89.81 190 GLY A O 1
ATOM 1493 N N . LYS A 1 191 ? -44.740 25.574 53.046 1.00 90.06 191 LYS A N 1
ATOM 1494 C CA . LYS A 1 191 ? -45.768 25.288 52.041 1.00 90.06 191 LYS A CA 1
ATOM 1495 C C . LYS A 1 191 ? -46.184 23.825 52.043 1.00 90.06 191 LYS A C 1
ATOM 1497 O O . LYS A 1 191 ? -45.351 22.933 52.188 1.00 90.06 191 LYS A O 1
ATOM 1502 N N . VAL A 1 192 ? -47.476 23.604 51.826 1.00 90.00 192 VAL A N 1
ATOM 1503 C CA . VAL A 1 192 ? -48.074 22.274 51.716 1.00 90.00 192 VAL A CA 1
ATOM 1504 C C . VAL A 1 192 ? -47.724 21.678 50.353 1.00 90.00 192 VAL A C 1
ATOM 1506 O O . VAL A 1 192 ? -48.102 22.220 49.316 1.00 90.00 192 VAL A O 1
ATOM 1509 N N . VAL A 1 193 ? -46.994 20.572 50.368 1.00 89.50 193 VAL A N 1
ATOM 1510 C CA . VAL A 1 193 ? -46.528 19.813 49.202 1.00 89.50 193 VAL A CA 1
ATOM 1511 C C . VAL A 1 193 ? -47.052 18.378 49.274 1.00 89.50 193 VAL A C 1
ATOM 1513 O O . VAL A 1 193 ? -47.495 17.913 50.330 1.00 89.50 193 VAL A O 1
ATOM 1516 N N . SER A 1 194 ? -47.017 17.653 48.158 1.00 85.81 194 SER A N 1
ATOM 1517 C CA . SER A 1 194 ? -47.354 16.227 48.180 1.00 85.81 194 SER A CA 1
ATOM 1518 C C . SER A 1 194 ? -46.201 15.431 48.794 1.00 85.81 194 SER A C 1
ATOM 1520 O O . SER A 1 194 ? -45.047 15.668 48.448 1.00 85.81 194 SER A O 1
ATOM 1522 N N . ALA A 1 195 ? -46.493 14.464 49.670 1.00 79.56 195 ALA A N 1
ATOM 1523 C CA . ALA A 1 195 ? -45.472 13.605 50.281 1.00 79.56 195 ALA A CA 1
ATOM 1524 C C . ALA A 1 195 ? -44.728 12.719 49.263 1.00 79.56 195 ALA A C 1
ATOM 1526 O O . ALA A 1 195 ? -43.674 12.179 49.580 1.00 79.56 195 ALA A O 1
ATOM 1527 N N . ASP A 1 196 ? -45.260 12.583 48.046 1.00 82.44 196 ASP A N 1
ATOM 1528 C CA . ASP A 1 196 ? -44.622 11.823 46.967 1.00 82.44 196 ASP A CA 1
ATOM 1529 C C . ASP A 1 196 ? -43.620 12.674 46.156 1.00 82.44 196 ASP A C 1
ATOM 1531 O O . ASP A 1 196 ? -42.927 12.156 45.278 1.00 82.44 196 ASP A O 1
ATOM 1535 N N . GLN A 1 197 ? -43.540 13.988 46.410 1.00 83.06 197 GLN A N 1
ATOM 1536 C CA . GLN A 1 197 ? -42.593 14.877 45.735 1.00 83.06 197 GLN A CA 1
ATOM 1537 C C . GLN A 1 197 ? -41.207 14.791 46.386 1.00 83.06 197 GLN A C 1
ATOM 1539 O O . GLN A 1 197 ? -41.062 14.876 47.599 1.00 83.06 197 GLN A O 1
ATOM 1544 N N . LEU A 1 198 ? -40.170 14.669 45.553 1.00 87.69 198 LEU A N 1
ATOM 1545 C CA . LEU A 1 198 ? -38.769 14.581 45.990 1.00 87.69 198 LEU A CA 1
ATOM 1546 C C . LEU A 1 198 ? -38.193 15.936 46.439 1.00 87.69 198 LEU A C 1
ATOM 1548 O O . LEU A 1 198 ? -37.212 15.983 47.176 1.00 87.69 198 LEU A O 1
ATOM 1552 N N . PHE A 1 199 ? -38.777 17.041 45.975 1.00 91.62 199 PHE A N 1
ATOM 1553 C CA . PHE A 1 199 ? -38.329 18.392 46.294 1.00 91.62 199 PHE A CA 1
ATOM 1554 C C . PHE A 1 199 ? -39.499 19.376 46.298 1.00 91.62 199 PHE A C 1
ATOM 1556 O O . PHE A 1 199 ? -40.527 19.162 45.654 1.00 91.62 199 PHE A O 1
ATOM 1563 N N . CYS A 1 200 ? -39.333 20.479 47.023 1.00 90.00 200 CYS A N 1
ATOM 1564 C CA . CYS A 1 200 ? -40.294 21.569 47.065 1.00 90.00 200 CYS A CA 1
ATOM 1565 C C . CYS A 1 200 ? -40.223 22.391 45.775 1.00 90.00 200 CYS A C 1
ATOM 1567 O O . CYS A 1 200 ? -39.201 23.021 45.509 1.00 90.00 200 CYS A O 1
ATOM 1569 N N . GLU A 1 201 ? -41.311 22.456 45.011 1.00 90.50 201 GLU A N 1
ATOM 1570 C CA . GLU A 1 201 ? -41.374 23.268 43.783 1.00 90.50 201 GLU A CA 1
ATOM 1571 C C . GLU A 1 201 ? -41.228 24.776 44.051 1.00 90.50 201 GLU A C 1
ATOM 1573 O O . GLU A 1 201 ? -40.821 25.527 43.171 1.00 90.50 201 GLU A O 1
ATOM 1578 N N . ASP A 1 202 ? -41.506 25.221 45.279 1.00 91.00 202 ASP A N 1
ATOM 1579 C CA . ASP A 1 202 ? -41.475 26.637 45.639 1.00 91.00 202 ASP A CA 1
ATOM 1580 C C . ASP A 1 202 ? -40.122 27.143 46.140 1.00 91.00 202 ASP A C 1
ATOM 1582 O O . ASP A 1 202 ? -39.780 28.302 45.910 1.00 91.00 202 ASP A O 1
ATOM 1586 N N . CYS A 1 203 ? -39.348 26.313 46.842 1.00 91.50 203 CYS A N 1
ATOM 1587 C CA . CYS A 1 203 ? -38.047 26.726 47.384 1.00 91.50 203 CYS A CA 1
ATOM 1588 C C . CYS A 1 203 ? -36.868 25.866 46.917 1.00 91.50 203 CYS A C 1
ATOM 1590 O O . CYS A 1 203 ? -35.728 26.172 47.257 1.00 91.50 203 CYS A O 1
ATOM 1592 N N . GLY A 1 204 ? -37.119 24.798 46.156 1.00 89.25 204 GLY A N 1
ATOM 1593 C CA . GLY A 1 204 ? -36.091 23.898 45.627 1.00 89.25 204 GLY A CA 1
ATOM 1594 C C . GLY A 1 204 ? -35.441 22.979 46.665 1.00 89.25 204 GLY A C 1
ATOM 1595 O O . GLY A 1 204 ? -34.499 22.263 46.336 1.00 89.25 204 GLY A O 1
ATOM 1596 N N . GLN A 1 205 ? -35.915 22.987 47.914 1.00 89.94 205 GLN A N 1
ATOM 1597 C CA . GLN A 1 205 ? -35.378 22.135 48.974 1.00 89.94 205 GLN A CA 1
ATOM 1598 C C . GLN A 1 205 ? -35.790 20.673 48.760 1.00 89.94 205 GLN A C 1
ATOM 1600 O O . GLN A 1 205 ? -36.971 20.393 48.569 1.00 89.94 205 GLN A O 1
ATOM 1605 N N . PHE A 1 206 ? -34.830 19.752 48.846 1.00 87.75 206 PHE A N 1
ATOM 1606 C CA . PHE A 1 206 ? -35.081 18.306 48.863 1.00 87.75 206 PHE A CA 1
ATOM 1607 C C . PHE A 1 206 ? -35.584 17.835 50.238 1.00 87.75 206 PHE A C 1
ATOM 1609 O O . PHE A 1 206 ? -35.126 18.362 51.261 1.00 87.75 206 PHE A O 1
ATOM 1616 N N . PHE A 1 207 ? -36.507 16.866 50.241 1.00 78.69 207 PHE A N 1
ATOM 1617 C CA . PHE A 1 207 ? -37.078 16.238 51.443 1.00 78.69 207 PHE A CA 1
ATOM 1618 C C . PHE A 1 207 ? -36.407 14.909 51.795 1.00 78.69 207 PHE A C 1
ATOM 1620 O O . PHE A 1 207 ? -35.928 14.220 50.865 1.00 78.69 207 PHE A O 1
#

pLDDT: mean 70.59, std 14.0, range [36.25, 93.0]

Secondary structure (DSSP, 8-state):
-HHHHHHHHHHHHHHHHHHHHTT-TT---TT---TT--EEEEEETTEEEEEEGGGSHHHHHHHHHHHHHHHHHHHHHHHHHHTTTT-HHHHHHHHHHHHHHHHHHHHHHHHHHHHHHHT------TTHHHHHHHHHHHHHHHHHHHH-PPPTHHHHSSSSGGGGG---S---PPPPP---SPEEE-TTT--EEETT-SB-TTT--B-

Foldseek 3Di:
DVVVLVVVLVLLLVLLVLLQCLLPPPPPDVPPPHVLQPFDFDCDPNDTDTDGCCPPPCSVVLVVLSCLSVVLSVLSNVLSVVSVVVPLVSSLVSLQVSLVSLVVSLVVLVVVVVVCVVVDDPPDSPRPVSSCSSNPSSVVSNVVSVPPDDPVVVVPPPPDPVPPPPPDDDDPDDDPDPPPADWDADPPPRDIDGPPDQADPVPRHGD

Nearest PDB structures (foldseek):
  8yrj-assembly1_B  TM=3.715E-01  e=7.879E-01  Mus musculus